Protein AF-A0A9E8D2F0-F1 (afdb_monomer)

Secondary structure (DSSP, 8-state):
-HHHHHHHHHHHHHHHHHHHHHHHHHHHHHHHHHHHHHHHHHHHHHHHHHHHHHHHHHHHHHHHHHHS-HHHHHHHHHHHHHHHHHHHHHHHHHHHHHHHHHHHHHHHHHHHHHHTTS-GGGHHHHHHHHHHHHHHHHHHHHHHHHHHHHHHHHHHHHHHHHHHHHHHHHHHHHHHHHTTTT----HHHHHHHHHHHHHHHHHHHHHHHHHHHHHHHS----------------

Mean predicted aligned error: 18.61 Å

Sequence (234 aa):
MIASLEKKQAEINSDINRRNAEESEVKLRVAKLDDDIDKKNKQRESLNQEIVNKERELKNLQNDVNLFPTEISGFVSQGARNISRYTVLASLPIFILAYVTFYVFNSAADFLQAYSLVTTDNMIAVFLSRLPFAMVALGIVGASYKIAKLFISEIIKINTQRLSLSKISIIAKDVSEASEQGLDMDEEQRYSLRTKLKMELLRSHLKSYVEDEYYNTVPLKKKTVESKEDIEVE

Radius of gyration: 44.08 Å; Cα contacts (8 Å, |Δi|>4): 51; chains: 1; bounding box: 123×99×118 Å

pLDDT: mean 72.34, std 14.04, range [36.31, 93.81]

Foldseek 3Di:
DVVVVVVVVVVVVVVVVVVVVVVVVVVVVVVVVVVVVVVVVVVVVVVVVVVVVVVVVVVVVVVVCLQPVPVVVVVLVVLVVVLVVLVVVLVVLVVVLVVLVVVVVVVVVVVVVVVVVDDPPCVVVVVVVCVVVVVVSVVSNVVSVVVSVVSVVVSVVSVVVSVVLSVLSVVLSVVLVVVPVPDPDDPVVSVVSSVVSSVVSVVVVVVVVVVVVVVVVDPPPPPPPPPDDDDDDD

Solvent-accessible surface area (backbone atoms only — not comparable to full-atom values): 13026 Å² total; per-residue (Å²): 115,67,71,64,48,54,52,50,51,53,51,52,52,51,52,50,52,50,51,53,51,51,51,51,51,49,52,53,50,50,54,50,51,52,54,50,49,53,52,51,50,53,50,52,53,51,50,50,52,50,49,55,50,50,53,49,50,50,53,49,50,54,52,50,44,57,58,33,55,69,72,52,48,52,53,54,53,51,47,54,58,46,50,56,53,52,51,58,61,43,44,52,43,50,50,51,45,53,50,53,53,50,52,53,51,51,56,51,53,52,45,59,59,56,53,79,76,56,69,80,90,49,53,67,62,58,53,60,69,43,47,64,57,52,51,53,52,52,49,51,49,53,53,35,49,53,52,36,52,52,46,52,50,51,53,51,50,52,52,51,52,54,52,51,54,51,52,48,34,52,52,37,39,54,51,42,55,56,70,47,65,90,57,99,63,57,75,66,58,48,53,52,50,40,52,50,52,38,51,50,54,51,48,52,51,54,50,56,51,55,48,53,55,54,61,74,72,49,82,79,75,80,76,81,76,79,78,79,86,80,80,88,78,134

Nearest PDB structures (foldseek):
  5nnv-assembly4_D  TM=2.109E-01  e=7.234E+00  Bacillus subtilis subsp. subtilis str. 168

Structure (mmCIF, N/CA/C/O backbone):
data_AF-A0A9E8D2F0-F1
#
_entry.id   AF-A0A9E8D2F0-F1
#
loop_
_atom_site.group_PDB
_atom_site.id
_atom_site.type_symbol
_atom_site.label_atom_id
_atom_site.label_alt_id
_atom_site.label_comp_id
_atom_site.label_asym_id
_atom_site.label_entity_id
_atom_site.label_seq_id
_atom_site.pdbx_PDB_ins_code
_atom_site.Cartn_x
_atom_site.Cartn_y
_atom_site.Cartn_z
_atom_site.occupancy
_atom_site.B_iso_or_equiv
_atom_site.auth_seq_id
_atom_site.auth_comp_id
_atom_site.auth_asym_id
_atom_site.auth_atom_id
_atom_site.pdbx_PDB_model_num
ATOM 1 N N . MET A 1 1 ? -73.678 -43.071 62.512 1.00 61.84 1 MET A N 1
ATOM 2 C CA . MET A 1 1 ? -72.203 -43.205 62.540 1.00 61.84 1 MET A CA 1
ATOM 3 C C . MET A 1 1 ? -71.619 -43.485 61.152 1.00 61.84 1 MET A C 1
ATOM 5 O O . MET A 1 1 ? -70.639 -42.847 60.801 1.00 61.84 1 MET A O 1
ATOM 9 N N . ILE A 1 2 ? -72.233 -44.350 60.331 1.00 70.38 2 ILE A N 1
ATOM 10 C CA . ILE A 1 2 ? -71.766 -44.645 58.957 1.00 70.38 2 ILE A CA 1
ATOM 11 C C . ILE A 1 2 ? -71.923 -43.432 58.014 1.00 70.38 2 ILE A C 1
ATOM 13 O O . ILE A 1 2 ? -70.941 -42.977 57.441 1.00 70.38 2 ILE A O 1
ATOM 17 N N . ALA A 1 3 ? -73.096 -42.789 57.978 1.00 72.31 3 ALA A N 1
ATOM 18 C CA . ALA A 1 3 ? -73.339 -41.615 57.120 1.00 72.31 3 ALA A CA 1
ATOM 19 C C . ALA A 1 3 ? -72.435 -40.394 57.422 1.00 72.31 3 ALA A C 1
ATOM 21 O O . ALA A 1 3 ? -72.108 -39.607 56.538 1.00 72.31 3 ALA A O 1
ATOM 22 N N . SER A 1 4 ? -71.996 -40.220 58.676 1.00 73.50 4 SER A N 1
ATOM 23 C CA . SER A 1 4 ? -71.052 -39.154 59.052 1.00 73.50 4 SER A CA 1
ATOM 24 C C . SER A 1 4 ? -69.614 -39.451 58.622 1.00 73.50 4 SER A C 1
ATOM 26 O O . SER A 1 4 ? -68.826 -38.523 58.456 1.00 73.50 4 SER A O 1
ATOM 28 N N . LEU A 1 5 ? -69.268 -40.733 58.465 1.00 74.88 5 LEU A N 1
ATOM 29 C CA . LEU A 1 5 ? -67.969 -41.162 57.953 1.00 74.88 5 LEU A CA 1
ATOM 30 C C . LEU A 1 5 ? -67.919 -41.011 56.430 1.00 74.88 5 LEU A C 1
ATOM 32 O O . LEU A 1 5 ? -66.957 -40.445 55.927 1.00 74.88 5 LEU A O 1
ATOM 36 N N . GLU A 1 6 ? -68.984 -41.390 55.719 1.00 79.44 6 GLU A N 1
ATOM 37 C CA . GLU A 1 6 ? -69.102 -41.196 54.264 1.00 79.44 6 GLU A CA 1
ATOM 38 C C . GLU A 1 6 ? -69.026 -39.715 53.872 1.00 79.44 6 GLU A C 1
ATOM 40 O O . GLU A 1 6 ? -68.323 -39.348 52.932 1.00 79.44 6 GLU A O 1
ATOM 45 N N . LYS A 1 7 ? -69.681 -38.837 54.643 1.00 84.12 7 LYS A N 1
ATOM 46 C CA . LYS A 1 7 ? -69.639 -37.389 54.404 1.00 84.12 7 LYS A CA 1
ATOM 47 C C . LYS A 1 7 ? -68.233 -36.807 54.597 1.00 84.12 7 LYS A C 1
ATOM 49 O O . LYS A 1 7 ? -67.777 -36.042 53.754 1.00 84.12 7 LYS A O 1
ATOM 54 N N . LYS A 1 8 ? -67.520 -37.225 55.652 1.00 84.19 8 LYS A N 1
ATOM 55 C CA . LYS A 1 8 ? -66.110 -36.852 55.871 1.00 84.19 8 LYS A CA 1
ATOM 56 C C . LYS A 1 8 ? -65.192 -37.399 54.778 1.00 84.19 8 LYS A C 1
ATOM 58 O O . LYS A 1 8 ? -64.266 -36.716 54.364 1.00 84.19 8 LYS A O 1
ATOM 63 N N . GLN A 1 9 ? -65.444 -38.613 54.296 1.00 83.75 9 GLN A N 1
ATOM 64 C CA . GLN A 1 9 ? -64.651 -39.235 53.237 1.00 83.75 9 GLN A CA 1
ATOM 65 C C . GLN A 1 9 ? -64.834 -38.512 51.893 1.00 83.75 9 GLN A C 1
ATOM 67 O O . GLN A 1 9 ? -63.859 -38.294 51.176 1.00 83.75 9 GLN A O 1
ATOM 72 N N . ALA A 1 10 ? -66.056 -38.073 51.579 1.00 85.00 10 ALA A N 1
ATOM 73 C CA . ALA A 1 10 ? -66.339 -37.251 50.404 1.00 85.00 10 ALA A CA 1
ATOM 74 C C . ALA A 1 10 ? -65.677 -35.862 50.484 1.00 85.00 10 ALA A C 1
ATOM 76 O O . ALA A 1 10 ? -65.101 -35.396 49.503 1.00 85.00 10 ALA A O 1
ATOM 77 N N . GLU A 1 11 ? -65.711 -35.227 51.657 1.00 87.62 11 GLU A N 1
ATOM 78 C CA . GLU A 1 11 ? -65.094 -33.918 51.903 1.00 87.62 11 GLU A CA 1
ATOM 79 C C . GLU A 1 11 ? -63.563 -33.983 51.756 1.00 87.62 11 GLU A C 1
ATOM 81 O O . GLU A 1 11 ? -62.986 -33.206 50.994 1.00 87.62 11 GLU A O 1
ATOM 86 N N . ILE A 1 12 ? -62.929 -35.002 52.353 1.00 88.44 12 ILE A N 1
ATOM 87 C CA . ILE A 1 12 ? -61.489 -35.275 52.226 1.00 88.44 12 ILE A CA 1
ATOM 88 C C . ILE A 1 12 ? -61.101 -35.546 50.768 1.00 88.44 12 ILE A C 1
ATOM 90 O O . ILE A 1 12 ? -60.106 -35.004 50.292 1.00 88.44 12 ILE A O 1
ATOM 94 N N . ASN A 1 13 ? -61.883 -36.338 50.031 1.00 87.88 13 ASN A N 1
ATOM 95 C CA . ASN A 1 13 ? -61.611 -36.586 48.613 1.00 87.88 13 ASN A CA 1
ATOM 96 C C . ASN A 1 13 ? -61.725 -35.309 47.766 1.00 87.88 13 ASN A C 1
ATOM 98 O O . ASN A 1 13 ? -60.953 -35.130 46.825 1.00 87.88 13 ASN A O 1
ATOM 102 N N . SER A 1 14 ? -62.650 -34.404 48.098 1.00 87.75 14 SER A N 1
ATOM 103 C CA . SER A 1 14 ? -62.763 -33.115 47.407 1.00 87.75 14 SER A CA 1
ATOM 104 C C . SER A 1 14 ? -61.559 -32.208 47.681 1.00 87.75 14 SER A C 1
ATOM 106 O O . SER A 1 14 ? -61.024 -31.602 46.751 1.00 87.75 14 SER A O 1
ATOM 108 N N . ASP A 1 15 ? -61.069 -32.191 48.924 1.00 89.38 15 ASP A N 1
ATOM 109 C CA . ASP A 1 15 ? -59.887 -31.427 49.321 1.00 89.38 15 ASP A CA 1
ATOM 110 C C . ASP A 1 15 ? -58.609 -31.993 48.690 1.00 89.38 15 ASP A C 1
ATOM 112 O O . ASP A 1 15 ? -57.755 -31.226 48.244 1.00 89.38 15 ASP A O 1
ATOM 116 N N . ILE A 1 16 ? -58.487 -33.322 48.597 1.00 88.56 16 I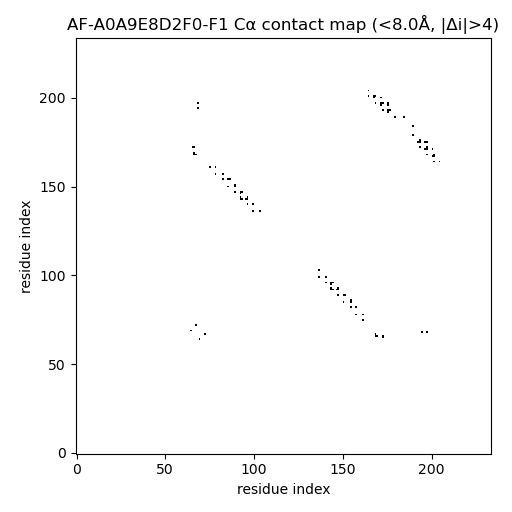LE A N 1
ATOM 117 C CA . ILE A 1 16 ? -57.384 -33.991 47.890 1.00 88.56 16 ILE A CA 1
ATOM 118 C C . ILE A 1 16 ? -57.398 -33.600 46.411 1.00 88.56 16 ILE A C 1
ATOM 120 O O . ILE A 1 16 ? -56.365 -33.220 45.868 1.00 88.56 16 ILE A O 1
ATOM 124 N N . ASN A 1 17 ? -58.564 -33.625 45.764 1.00 89.38 17 ASN A N 1
ATOM 125 C CA . ASN A 1 17 ? -58.682 -33.236 44.360 1.00 89.38 17 ASN A CA 1
ATOM 126 C C . ASN A 1 17 ? -58.361 -31.752 44.138 1.00 89.38 17 ASN A C 1
ATOM 128 O O . ASN A 1 17 ? -57.673 -31.425 43.171 1.00 89.38 17 ASN A O 1
ATOM 132 N N . ARG A 1 18 ? -58.789 -30.860 45.042 1.00 90.75 18 ARG A N 1
ATOM 133 C CA . ARG A 1 18 ? -58.441 -29.434 44.976 1.00 90.75 18 ARG A CA 1
ATOM 134 C C . ARG A 1 18 ? -56.936 -29.222 45.128 1.00 90.75 18 ARG A C 1
ATOM 136 O O . ARG A 1 18 ? -56.339 -28.538 44.305 1.00 90.75 18 ARG A O 1
ATOM 143 N N . ARG A 1 19 ? -56.310 -29.853 46.126 1.00 88.62 19 ARG A N 1
ATOM 144 C CA . ARG A 1 19 ? -54.857 -29.760 46.344 1.00 88.62 19 ARG A CA 1
ATOM 145 C C . ARG A 1 19 ? -54.056 -30.345 45.184 1.00 88.62 19 ARG A C 1
ATOM 147 O O . ARG A 1 19 ? -53.057 -29.756 44.800 1.00 88.62 19 ARG A O 1
ATOM 154 N N . ASN A 1 20 ? -54.511 -31.443 44.583 1.00 89.75 20 ASN A N 1
ATOM 155 C CA . ASN A 1 20 ? -53.877 -32.015 43.392 1.00 89.75 20 ASN A CA 1
ATOM 156 C C . ASN A 1 20 ? -53.973 -31.073 42.180 1.00 89.75 20 ASN A C 1
ATOM 158 O O . ASN A 1 20 ? -53.025 -30.974 41.400 1.00 89.75 20 ASN A O 1
ATOM 162 N N . ALA A 1 21 ? -55.096 -30.364 42.023 1.00 88.25 21 ALA A N 1
ATOM 163 C CA . ALA A 1 21 ? -55.254 -29.354 40.980 1.00 88.25 21 ALA A CA 1
ATOM 164 C C . ALA A 1 21 ? -54.330 -28.145 41.214 1.00 88.25 21 ALA A C 1
ATOM 166 O O . ALA A 1 21 ? -53.645 -27.716 40.287 1.00 88.25 21 ALA A O 1
ATOM 167 N N . GLU A 1 22 ? -54.243 -27.654 42.453 1.00 90.88 22 GLU A N 1
ATOM 168 C CA . GLU A 1 22 ? -53.316 -26.583 42.849 1.00 90.88 22 GLU A CA 1
ATOM 169 C C . GLU A 1 22 ? -51.847 -27.002 42.656 1.00 90.88 22 GLU A C 1
ATOM 171 O O . GLU A 1 22 ? -51.050 -26.245 42.105 1.00 90.88 22 GLU A O 1
ATOM 176 N N . GLU A 1 23 ? -51.476 -28.227 43.037 1.00 89.50 23 GLU A N 1
ATOM 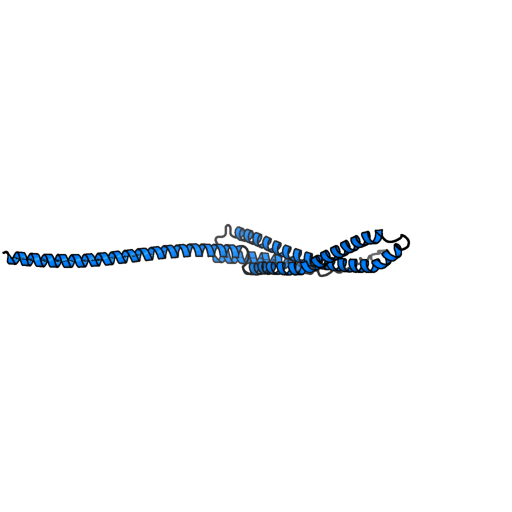177 C CA . GLU A 1 23 ? -50.121 -28.758 42.854 1.00 89.50 23 GLU A CA 1
ATOM 178 C C . GLU A 1 23 ? -49.760 -28.885 41.366 1.00 89.50 23 GLU A C 1
ATOM 180 O O . GLU A 1 23 ? -48.639 -28.565 40.962 1.00 89.50 23 GLU A O 1
ATOM 185 N N . SER A 1 24 ? -50.713 -29.307 40.531 1.00 89.75 24 SER A N 1
ATOM 186 C CA . SER A 1 24 ? -50.538 -29.354 39.079 1.00 89.75 24 SER A CA 1
ATOM 187 C C . SER A 1 24 ? -50.332 -27.955 38.491 1.00 89.75 24 SER A C 1
ATOM 189 O O . SER A 1 24 ? -49.420 -27.752 37.687 1.00 89.75 24 SER A O 1
ATOM 191 N N . GLU A 1 25 ? -51.108 -26.967 38.940 1.00 92.69 25 GLU A N 1
ATOM 192 C CA . GLU A 1 25 ? -50.963 -25.579 38.502 1.00 92.69 25 GLU A CA 1
ATOM 193 C C . GLU A 1 25 ? -49.609 -24.986 38.916 1.00 92.69 25 GLU A C 1
ATOM 195 O O . GLU A 1 25 ? -48.930 -24.348 38.106 1.00 92.69 25 GLU A O 1
ATOM 200 N N . VAL A 1 26 ? -49.174 -25.233 40.154 1.00 91.94 26 VAL A N 1
ATOM 201 C CA . VAL A 1 26 ? -47.866 -24.788 40.651 1.00 91.94 26 VAL A CA 1
ATOM 202 C C . VAL A 1 26 ? -46.736 -25.439 39.855 1.00 91.94 26 VAL A C 1
ATOM 204 O O . VAL A 1 26 ? -45.828 -24.731 39.424 1.00 91.94 26 VAL A O 1
ATOM 207 N N . LYS A 1 27 ? -46.807 -26.746 39.567 1.00 92.88 27 LYS A N 1
ATOM 208 C CA . LYS A 1 27 ? -45.816 -27.436 38.718 1.00 92.88 27 LYS A CA 1
ATOM 209 C C . LYS A 1 27 ? -45.737 -26.834 37.316 1.00 92.88 27 LYS A C 1
ATOM 211 O O . LYS A 1 27 ? -44.639 -26.641 36.802 1.00 92.88 27 LYS A O 1
ATOM 216 N N . LEU A 1 28 ? -46.875 -26.482 36.716 1.00 91.56 28 LEU A N 1
ATOM 217 C CA . LEU A 1 28 ? -46.908 -25.817 35.410 1.00 91.56 28 LEU A CA 1
ATOM 218 C C . LEU A 1 28 ? -46.289 -24.414 35.456 1.00 91.56 28 LEU A C 1
ATOM 220 O O . LEU A 1 28 ? -45.605 -24.018 34.513 1.00 91.56 28 LEU A O 1
ATOM 224 N N . ARG A 1 29 ? -46.508 -23.654 36.536 1.00 91.94 29 ARG A N 1
ATOM 225 C CA . ARG A 1 29 ? -45.879 -22.337 36.723 1.00 91.94 29 ARG A CA 1
ATOM 226 C C . ARG A 1 29 ? -44.369 -22.451 36.921 1.00 91.94 29 ARG A C 1
ATOM 228 O O . ARG A 1 29 ? -43.645 -21.670 36.315 1.00 91.94 29 ARG A O 1
ATOM 235 N N . VAL A 1 30 ? -43.903 -23.422 37.708 1.00 91.75 30 VAL A N 1
ATOM 236 C CA . VAL A 1 30 ? -42.467 -23.692 37.903 1.00 91.75 30 VAL A CA 1
ATOM 237 C C . VAL A 1 30 ? -41.812 -24.067 36.575 1.00 91.75 30 VAL A C 1
ATOM 239 O O . VAL A 1 30 ? -40.847 -23.425 36.185 1.00 91.75 30 VAL A O 1
ATOM 242 N N . ALA A 1 31 ? -42.407 -24.988 35.812 1.00 91.12 31 ALA A N 1
ATOM 243 C CA . ALA A 1 31 ? -41.881 -25.380 34.504 1.00 91.12 31 ALA A CA 1
ATOM 244 C C . ALA A 1 31 ? -41.800 -24.206 33.507 1.00 91.12 31 ALA A C 1
ATOM 246 O O . ALA A 1 31 ? -40.855 -24.118 32.728 1.00 91.12 31 ALA A O 1
ATOM 247 N N . LYS A 1 32 ? -42.772 -23.281 33.534 1.00 93.06 32 LYS A N 1
ATOM 248 C CA . LYS A 1 32 ? -42.722 -22.055 32.719 1.00 93.06 32 LYS A CA 1
ATOM 249 C C . LYS A 1 32 ? -41.624 -21.095 33.171 1.00 93.06 32 LYS A C 1
ATOM 251 O O . LYS A 1 32 ? -40.957 -20.510 32.326 1.00 93.06 32 LYS A O 1
ATOM 256 N N . LEU A 1 33 ? -41.455 -20.922 34.482 1.00 92.38 33 LEU A N 1
ATOM 257 C CA . LEU A 1 33 ? -40.400 -20.075 35.034 1.00 92.38 33 LEU A CA 1
ATOM 258 C C . LEU A 1 33 ? -39.012 -20.631 34.706 1.00 92.38 33 LEU A C 1
ATOM 260 O O . LEU A 1 33 ? -38.138 -19.847 34.352 1.00 92.38 33 LEU A O 1
ATOM 264 N N . ASP A 1 34 ? -38.829 -21.950 34.752 1.00 92.56 34 ASP A N 1
ATOM 265 C CA . ASP A 1 34 ? -37.573 -22.598 34.367 1.00 92.56 34 ASP A CA 1
ATOM 266 C C . ASP A 1 34 ? -37.258 -22.386 32.876 1.00 92.56 34 ASP A C 1
ATOM 268 O O . ASP A 1 34 ? -36.144 -21.986 32.538 1.00 92.56 34 ASP A O 1
ATOM 272 N N . ASP A 1 35 ? -38.243 -22.542 31.980 1.00 93.38 35 ASP A N 1
ATOM 273 C CA . ASP A 1 35 ? -38.064 -22.270 30.541 1.00 93.38 35 ASP A CA 1
ATOM 274 C C . ASP A 1 35 ? -37.734 -20.788 30.265 1.00 93.38 35 ASP A C 1
ATOM 276 O O . ASP A 1 35 ? -36.883 -20.464 29.431 1.00 93.38 35 ASP A O 1
ATOM 280 N N . ASP A 1 36 ? -38.361 -19.862 30.997 1.00 93.81 36 ASP A N 1
ATOM 281 C CA . ASP A 1 36 ? -38.056 -18.432 30.899 1.00 93.81 36 ASP A CA 1
ATOM 282 C C . ASP A 1 36 ? -36.659 -18.093 31.445 1.00 93.81 36 ASP A C 1
ATOM 284 O O . ASP A 1 36 ? -35.957 -17.258 30.861 1.00 93.81 36 ASP A O 1
ATOM 288 N N . ILE A 1 37 ? -36.224 -18.742 32.530 1.00 93.50 37 ILE A N 1
ATOM 289 C CA . ILE A 1 37 ? -34.867 -18.606 33.077 1.00 93.50 37 ILE A CA 1
ATOM 290 C C . ILE A 1 37 ? -33.842 -19.107 32.057 1.00 93.50 37 ILE A C 1
ATOM 292 O O . ILE A 1 37 ? -32.875 -18.396 31.774 1.00 93.50 37 ILE A O 1
ATOM 296 N N . ASP A 1 38 ? -34.075 -20.263 31.439 1.00 93.06 38 ASP A N 1
ATOM 297 C CA . ASP A 1 38 ? -33.189 -20.821 30.417 1.00 93.06 38 ASP A CA 1
ATOM 298 C C . ASP A 1 38 ? -33.096 -19.926 29.178 1.00 93.06 38 ASP A C 1
ATOM 300 O O . ASP A 1 38 ? -31.999 -19.677 28.662 1.00 93.06 38 ASP A O 1
ATOM 304 N N . LYS A 1 39 ? -34.221 -19.370 28.712 1.00 92.56 39 LYS A N 1
ATOM 305 C CA . LYS A 1 39 ? -34.222 -18.394 27.610 1.00 92.56 39 LYS A CA 1
ATOM 306 C C . LYS A 1 39 ? -33.441 -17.139 27.965 1.00 92.56 39 LYS A C 1
ATOM 308 O O . LYS A 1 39 ? -32.629 -16.683 27.157 1.00 92.56 39 LYS A O 1
ATOM 313 N N . LYS A 1 40 ? -33.652 -16.585 29.162 1.00 92.31 40 LYS A N 1
ATOM 314 C CA . LYS A 1 40 ? -32.927 -15.389 29.609 1.00 92.31 40 LYS A CA 1
ATOM 315 C C . LYS A 1 40 ? -31.438 -15.656 29.784 1.00 92.31 40 LYS A C 1
ATOM 317 O O . LYS A 1 40 ? -30.638 -14.807 29.400 1.00 92.31 40 LYS A O 1
ATOM 322 N N . ASN A 1 41 ? -31.049 -16.823 30.287 1.00 93.19 41 ASN A N 1
ATOM 323 C CA . ASN A 1 41 ? -29.644 -17.208 30.393 1.00 93.19 41 ASN A CA 1
ATOM 324 C C . ASN A 1 41 ? -28.991 -17.314 29.009 1.00 93.19 41 ASN A C 1
ATOM 326 O O . ASN A 1 41 ? -27.947 -16.706 28.791 1.00 93.19 41 ASN A O 1
ATOM 330 N N . LYS A 1 42 ? -29.650 -17.957 28.035 1.00 92.62 42 LYS A N 1
ATOM 331 C CA . LYS A 1 42 ? -29.162 -18.010 26.643 1.00 92.62 42 LYS A CA 1
ATOM 332 C C . LYS A 1 42 ? -29.038 -16.626 26.003 1.00 92.62 42 LYS A C 1
ATOM 334 O O . LYS A 1 42 ? -28.056 -16.355 25.317 1.00 92.62 42 LYS A O 1
ATOM 339 N N . GLN A 1 43 ? -30.002 -15.733 26.237 1.00 92.06 43 GLN A N 1
ATOM 340 C CA . GLN A 1 43 ? -29.923 -14.351 25.754 1.00 92.06 43 GLN A CA 1
ATOM 341 C C . GLN A 1 43 ? -28.757 -13.588 26.387 1.00 92.06 43 GLN A C 1
ATOM 343 O O . GLN A 1 43 ? -28.047 -12.882 25.677 1.00 92.06 43 GLN A O 1
ATOM 348 N N . ARG A 1 44 ? -28.524 -13.748 27.697 1.00 91.25 44 ARG A N 1
ATOM 349 C CA . ARG A 1 44 ? -27.375 -13.138 28.384 1.00 91.25 44 ARG A CA 1
ATOM 350 C C . ARG A 1 44 ? -26.050 -13.655 27.838 1.00 91.25 44 ARG A C 1
ATOM 352 O O . ARG A 1 44 ? -25.155 -12.850 27.618 1.00 91.25 44 ARG A O 1
ATOM 359 N N . GLU A 1 45 ? -25.939 -14.956 27.587 1.00 92.81 45 GLU A N 1
ATOM 360 C CA . GLU A 1 45 ? -24.753 -15.570 26.979 1.00 92.81 45 GLU A CA 1
ATOM 361 C C . GLU A 1 45 ? -24.475 -14.970 25.591 1.00 92.81 45 GLU A C 1
ATOM 363 O O . GLU A 1 45 ? -23.362 -14.525 25.314 1.00 92.81 45 GLU A O 1
ATOM 368 N N . SER A 1 46 ? -25.510 -14.882 24.747 1.00 92.81 46 SER A N 1
ATOM 369 C CA . SER A 1 46 ? -25.421 -14.299 23.405 1.00 92.81 46 SER A CA 1
ATOM 370 C C . SER A 1 46 ? -25.024 -12.823 23.445 1.00 92.81 46 SER A C 1
ATOM 372 O O . SER A 1 46 ? -24.120 -12.416 22.722 1.00 92.81 46 SER A O 1
ATOM 374 N N . LEU A 1 47 ? -25.665 -12.025 24.304 1.00 90.25 47 LEU A N 1
ATOM 375 C CA . LEU A 1 47 ? -25.340 -10.607 24.487 1.00 90.25 47 LEU A CA 1
ATOM 376 C C . LEU A 1 47 ? -23.907 -10.428 24.987 1.00 90.25 47 LEU A C 1
ATOM 378 O O . LEU A 1 47 ? -23.204 -9.545 24.514 1.00 90.25 47 LEU A O 1
ATOM 382 N N . ASN A 1 48 ? -23.444 -11.279 25.903 1.00 92.88 48 ASN A N 1
ATOM 383 C CA . ASN A 1 48 ? -22.077 -11.213 26.404 1.00 92.88 48 ASN A CA 1
ATOM 384 C C . ASN A 1 48 ? -21.053 -11.556 25.309 1.00 92.88 48 ASN A C 1
ATOM 386 O O . ASN A 1 48 ? -20.041 -10.876 25.173 1.00 92.88 48 ASN A O 1
ATOM 390 N N . GLN A 1 49 ? -21.333 -12.560 24.474 1.00 91.81 49 GLN A N 1
ATOM 391 C CA . GLN A 1 49 ? -20.505 -12.856 23.301 1.00 91.81 49 GLN A CA 1
ATOM 392 C C . GLN A 1 49 ? -20.500 -11.698 22.297 1.00 91.81 49 GLN A C 1
ATOM 394 O O . GLN A 1 49 ? -19.455 -11.379 21.730 1.00 91.81 49 GLN A O 1
ATOM 399 N N . GLU A 1 50 ? -21.646 -11.055 22.085 1.00 91.69 50 GLU A N 1
ATOM 400 C CA . GLU A 1 50 ? -21.767 -9.905 21.195 1.00 91.69 50 GLU A CA 1
ATOM 401 C C . GLU A 1 50 ? -20.992 -8.694 21.730 1.00 91.69 50 GLU A C 1
ATOM 403 O O . GLU A 1 50 ? -20.248 -8.078 20.971 1.00 91.69 50 GLU A O 1
ATOM 408 N N . ILE A 1 51 ? -21.059 -8.425 23.039 1.00 92.31 51 ILE A N 1
ATOM 409 C CA . ILE A 1 51 ? -20.252 -7.402 23.722 1.00 92.31 51 ILE A CA 1
ATOM 410 C C . ILE A 1 51 ? -18.762 -7.694 23.541 1.00 92.31 51 ILE A C 1
ATOM 412 O O . ILE A 1 51 ? -18.039 -6.835 23.049 1.00 92.31 51 ILE A O 1
ATOM 416 N N . VAL A 1 52 ? -18.301 -8.914 23.831 1.00 92.12 52 VAL A N 1
ATOM 417 C CA . VAL A 1 52 ? -16.885 -9.294 23.670 1.00 92.12 52 VAL A CA 1
ATOM 418 C C . VAL A 1 52 ? -16.425 -9.153 22.215 1.00 92.12 52 VAL A C 1
ATOM 420 O O . VAL A 1 52 ? -15.302 -8.721 21.943 1.00 92.12 52 VAL A O 1
ATOM 423 N N . ASN A 1 53 ? -17.278 -9.505 21.252 1.00 90.50 53 ASN A N 1
ATOM 424 C CA . ASN A 1 53 ? -16.968 -9.330 19.837 1.00 90.50 53 ASN A CA 1
ATOM 425 C C . ASN A 1 53 ? -16.907 -7.849 19.450 1.00 90.50 53 ASN A C 1
ATOM 427 O O . ASN A 1 53 ? -15.987 -7.464 18.730 1.00 90.50 53 ASN A O 1
ATOM 431 N N . LYS A 1 54 ? -17.828 -7.022 19.953 1.00 86.12 54 LYS A N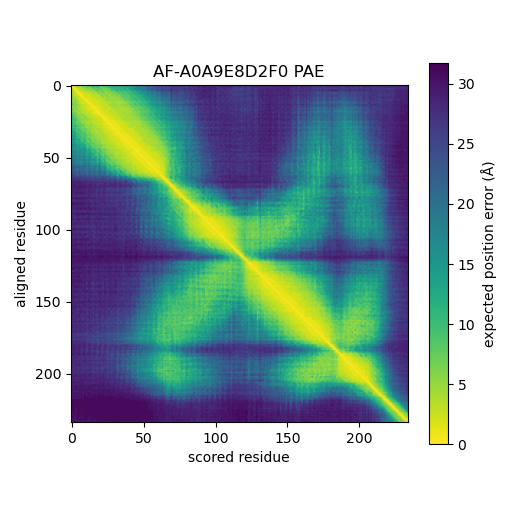 1
ATOM 432 C CA . LYS A 1 54 ? -17.847 -5.573 19.720 1.00 86.12 54 LYS A CA 1
ATOM 433 C C . LYS A 1 54 ? -16.664 -4.868 20.372 1.00 86.12 54 LYS A C 1
ATOM 435 O O . LYS A 1 54 ? -16.058 -4.018 19.733 1.00 86.12 54 LYS A O 1
ATOM 440 N N . GLU A 1 55 ? -16.264 -5.263 21.574 1.00 85.00 55 GLU A N 1
ATOM 441 C CA . GLU A 1 55 ? -15.045 -4.775 22.226 1.00 85.00 55 GLU A CA 1
ATOM 442 C C . GLU A 1 55 ? -13.791 -5.159 21.436 1.00 85.00 55 GLU A C 1
ATOM 444 O O . GLU A 1 55 ? -12.896 -4.335 21.247 1.00 85.00 55 GLU A O 1
ATOM 449 N N . ARG A 1 56 ? -13.725 -6.391 20.910 1.00 82.12 56 ARG A N 1
ATOM 450 C CA . ARG A 1 56 ? -12.617 -6.826 20.046 1.00 82.12 56 ARG A CA 1
ATOM 451 C C . ARG A 1 56 ? -12.585 -6.041 18.736 1.00 82.12 56 ARG A C 1
ATOM 453 O O . ARG A 1 56 ? -11.511 -5.639 18.300 1.00 82.12 56 ARG A O 1
ATOM 460 N N . GLU A 1 57 ? -13.742 -5.821 18.117 1.00 78.19 57 GLU A N 1
ATOM 461 C CA . GLU A 1 57 ? -13.887 -5.016 16.903 1.00 78.19 57 GLU A CA 1
ATOM 462 C C . GLU A 1 57 ? -13.446 -3.571 17.154 1.00 78.19 57 GLU A C 1
ATOM 464 O O . GLU A 1 57 ? -12.642 -3.046 16.392 1.00 78.19 57 GLU A O 1
ATOM 469 N N . LEU A 1 58 ? -13.868 -2.971 18.269 1.00 78.19 58 LEU A N 1
ATOM 470 C CA . LEU A 1 58 ? -13.494 -1.618 18.673 1.00 78.19 58 LEU A CA 1
ATOM 471 C C . LEU A 1 58 ? -11.992 -1.509 18.951 1.00 78.19 58 LEU A C 1
ATOM 473 O O . LEU A 1 58 ? -11.344 -0.601 18.440 1.00 78.19 58 LEU A O 1
ATOM 477 N N . LYS A 1 59 ? -11.405 -2.482 19.659 1.00 73.75 59 LYS A N 1
ATOM 478 C CA . LYS A 1 59 ? -9.954 -2.565 19.885 1.00 73.75 59 LYS A CA 1
ATOM 479 C C . LYS A 1 59 ? -9.177 -2.715 18.576 1.00 73.75 59 LYS A C 1
ATOM 481 O O . LYS A 1 59 ? -8.128 -2.095 18.408 1.00 73.75 59 LYS A O 1
ATOM 486 N N . ASN A 1 60 ? -9.680 -3.514 17.636 1.00 71.44 60 ASN A N 1
ATOM 487 C CA . ASN A 1 60 ? -9.071 -3.668 16.316 1.00 71.44 60 ASN A CA 1
ATOM 488 C C . ASN A 1 60 ? -9.157 -2.369 15.509 1.00 71.44 60 ASN A C 1
ATOM 490 O O . ASN A 1 60 ? -8.141 -1.933 14.979 1.00 71.44 60 ASN A O 1
ATOM 494 N N . LEU A 1 61 ? -10.320 -1.713 15.484 1.00 68.69 61 LEU A N 1
ATOM 495 C CA . LEU A 1 61 ? -10.515 -0.427 14.813 1.00 68.69 61 LEU A CA 1
ATOM 496 C C . LEU A 1 61 ? -9.620 0.659 15.416 1.00 68.69 61 LEU A C 1
ATOM 498 O O . LEU A 1 61 ? -8.987 1.415 14.689 1.00 68.69 61 LEU A O 1
ATOM 502 N N . GLN A 1 62 ? -9.511 0.707 16.743 1.00 62.59 62 GLN A N 1
ATOM 503 C CA . GLN A 1 62 ? -8.648 1.648 17.451 1.00 62.59 62 GLN A CA 1
ATOM 504 C C . GLN A 1 62 ? -7.167 1.392 17.140 1.00 62.59 62 GLN A C 1
ATOM 506 O O . GLN A 1 62 ? -6.397 2.338 16.989 1.00 62.59 62 GLN A O 1
ATOM 511 N N . ASN A 1 63 ? -6.752 0.132 16.992 1.00 59.81 63 ASN A N 1
ATOM 512 C CA . ASN A 1 63 ? -5.400 -0.220 16.555 1.00 59.81 63 ASN A CA 1
ATOM 513 C C . ASN A 1 63 ? -5.138 0.149 15.086 1.00 59.81 63 ASN A C 1
ATOM 515 O O . ASN A 1 63 ? -4.051 0.642 14.783 1.00 59.81 63 ASN A O 1
ATOM 519 N N . ASP A 1 64 ? -6.124 -0.022 14.203 1.00 54.56 64 ASP A N 1
ATOM 520 C CA . ASP A 1 64 ? -6.030 0.332 12.780 1.00 54.56 64 ASP A CA 1
ATOM 521 C C . ASP A 1 64 ? -5.960 1.855 12.576 1.00 54.56 64 ASP A C 1
ATOM 523 O O . ASP A 1 64 ? -5.068 2.353 11.887 1.00 54.56 64 ASP A O 1
ATOM 527 N N . VAL A 1 65 ? -6.811 2.614 13.277 1.00 56.94 65 VAL A N 1
ATOM 528 C CA . VAL A 1 65 ? -6.759 4.088 13.346 1.00 56.94 65 VAL A CA 1
ATOM 529 C C . VAL A 1 65 ? -5.430 4.565 13.936 1.00 56.94 65 VAL A C 1
ATOM 531 O O . VAL A 1 65 ? -4.902 5.616 13.568 1.00 56.94 65 VAL A O 1
ATOM 534 N N . ASN A 1 66 ? -4.839 3.787 14.846 1.00 54.44 66 ASN A N 1
ATOM 535 C CA . ASN A 1 66 ? -3.541 4.120 15.413 1.00 54.44 66 ASN A CA 1
ATOM 536 C C . ASN A 1 66 ? -2.371 3.881 14.451 1.00 54.44 66 ASN A C 1
ATOM 538 O O . ASN A 1 66 ? -1.338 4.527 14.644 1.00 54.44 66 ASN A O 1
ATOM 542 N N . LEU A 1 67 ? -2.509 3.007 13.449 1.00 54.16 67 LEU A N 1
ATOM 543 C CA . LEU A 1 67 ? -1.445 2.694 12.492 1.00 54.16 67 LEU A CA 1
ATOM 544 C C . LEU A 1 67 ? -1.463 3.613 11.263 1.00 54.16 67 LEU A C 1
ATOM 546 O O . LEU A 1 67 ? -0.411 3.856 10.676 1.00 54.16 67 LEU A O 1
ATOM 550 N N . PHE A 1 68 ? -2.623 4.162 10.908 1.00 52.00 68 PHE A N 1
ATOM 551 C CA . PHE A 1 68 ? -2.784 5.201 9.896 1.00 52.00 68 PHE A CA 1
ATOM 552 C C . PHE A 1 68 ? -3.936 6.114 10.329 1.00 52.00 68 PHE A C 1
ATOM 554 O O . PHE A 1 68 ? -5.033 5.597 10.540 1.00 52.00 68 PHE A O 1
ATOM 561 N N . PRO A 1 69 ? -3.761 7.450 10.412 1.00 58.41 69 PRO A N 1
ATOM 562 C CA . PRO A 1 69 ? -4.912 8.344 10.506 1.00 58.41 69 PRO A CA 1
ATOM 563 C C . PRO A 1 69 ? -5.886 7.958 9.394 1.00 58.41 69 PRO A C 1
ATOM 565 O O . PRO A 1 69 ? -5.453 7.760 8.255 1.00 58.41 69 PRO A O 1
ATOM 568 N N . THR A 1 70 ? -7.167 7.784 9.712 1.00 53.62 70 THR A N 1
ATOM 569 C CA . THR A 1 70 ? -8.174 7.184 8.817 1.00 53.62 70 THR A CA 1
ATOM 570 C C . THR A 1 70 ? -8.170 7.824 7.420 1.00 53.62 70 THR A C 1
ATOM 572 O O . THR A 1 70 ? -8.350 7.140 6.414 1.00 53.62 70 THR A O 1
ATOM 575 N N . GLU A 1 71 ? -7.824 9.110 7.339 1.00 51.47 71 GLU A N 1
ATOM 576 C CA . GLU A 1 71 ? -7.667 9.890 6.107 1.00 51.47 71 GLU A CA 1
ATOM 577 C C . GLU A 1 71 ? -6.465 9.474 5.226 1.00 51.47 71 GLU A C 1
ATOM 579 O O . GLU A 1 71 ? -6.551 9.489 3.997 1.00 51.47 71 GLU A O 1
ATOM 584 N N . ILE A 1 72 ? -5.355 9.023 5.819 1.00 55.88 72 ILE A N 1
ATOM 585 C CA . ILE A 1 72 ? -4.143 8.583 5.104 1.00 55.88 72 ILE A CA 1
ATOM 586 C C . ILE A 1 72 ? -4.283 7.142 4.603 1.00 55.88 72 ILE A C 1
ATOM 588 O O . ILE A 1 72 ? -3.773 6.819 3.529 1.00 55.88 72 ILE A O 1
ATOM 592 N N . SER A 1 73 ? -5.019 6.280 5.313 1.00 55.06 73 SER A N 1
ATOM 593 C CA . SER A 1 73 ? -5.329 4.921 4.831 1.00 55.06 73 SER A CA 1
ATOM 594 C C . SER A 1 73 ? -6.063 4.955 3.476 1.00 55.06 73 SER A C 1
ATOM 596 O O . SER A 1 73 ? -5.753 4.188 2.557 1.00 55.06 73 SER A O 1
ATOM 598 N N . GLY A 1 74 ? -6.959 5.937 3.306 1.00 54.94 74 GLY A N 1
ATOM 599 C CA . GLY A 1 74 ? -7.622 6.250 2.045 1.00 54.94 74 GLY A CA 1
ATOM 600 C C . GLY A 1 74 ? -6.621 6.636 0.956 1.00 54.94 74 GLY A C 1
ATOM 601 O O . GLY A 1 74 ? -6.650 6.059 -0.128 1.00 54.94 74 GLY A O 1
ATOM 602 N N . PHE A 1 75 ? -5.675 7.526 1.261 1.00 53.62 75 PHE A N 1
ATOM 603 C CA . PHE A 1 75 ? -4.613 7.947 0.338 1.00 53.62 75 PHE A CA 1
ATOM 604 C C . PHE A 1 75 ? -3.679 6.798 -0.077 1.00 53.62 75 PHE A C 1
ATOM 606 O O . PHE A 1 75 ? -3.342 6.653 -1.252 1.00 53.62 75 PHE A O 1
ATOM 613 N N . VAL A 1 76 ? -3.291 5.933 0.863 1.00 61.47 76 VAL A N 1
ATOM 614 C CA . VAL A 1 76 ? -2.409 4.781 0.616 1.00 61.47 76 VAL A CA 1
ATOM 615 C C . VAL A 1 76 ? -3.119 3.692 -0.199 1.00 61.47 76 VAL A C 1
ATOM 617 O O . VAL A 1 76 ? -2.495 3.087 -1.077 1.00 61.47 76 VAL A O 1
ATOM 620 N N . SER A 1 77 ? -4.411 3.444 0.048 1.00 57.81 77 SER A N 1
ATOM 621 C CA . SER A 1 77 ? -5.202 2.469 -0.721 1.00 57.81 77 SER A CA 1
ATOM 622 C C . SER A 1 77 ? -5.543 2.972 -2.129 1.00 57.81 77 SER A C 1
ATOM 624 O O . SER A 1 77 ? -5.428 2.217 -3.100 1.00 57.81 77 SER A O 1
ATOM 626 N N . GLN A 1 78 ? -5.867 4.262 -2.277 1.00 57.28 78 GLN A N 1
ATOM 627 C CA . GLN A 1 78 ? -6.040 4.905 -3.581 1.00 57.28 78 GLN A CA 1
ATOM 628 C C . GLN A 1 78 ? -4.717 4.934 -4.354 1.00 57.28 78 GLN A C 1
ATOM 630 O O . GLN A 1 78 ? -4.697 4.618 -5.543 1.00 57.28 78 GLN A O 1
ATOM 635 N N . GLY A 1 79 ? -3.598 5.192 -3.670 1.00 55.84 79 GLY A N 1
ATOM 636 C CA . GLY A 1 79 ? -2.250 5.074 -4.222 1.00 55.84 79 GLY A CA 1
ATOM 637 C C . GLY A 1 79 ? -1.958 3.673 -4.762 1.00 55.84 79 GLY A C 1
ATOM 638 O O . GLY A 1 79 ? -1.487 3.543 -5.886 1.00 55.84 79 GLY A O 1
ATOM 639 N N . ALA A 1 80 ? -2.316 2.610 -4.034 1.00 57.72 80 ALA A N 1
ATOM 640 C CA . ALA A 1 80 ? -2.149 1.229 -4.501 1.00 57.72 80 ALA A CA 1
ATOM 641 C C . ALA A 1 80 ? -2.981 0.917 -5.762 1.00 57.72 80 ALA A C 1
ATOM 643 O O . ALA A 1 80 ? -2.486 0.289 -6.702 1.00 57.72 80 ALA A O 1
ATOM 644 N N . ARG A 1 81 ? -4.228 1.400 -5.822 1.00 57.78 81 ARG A N 1
ATOM 645 C CA . ARG A 1 81 ? -5.096 1.245 -7.002 1.00 57.78 81 ARG A CA 1
ATOM 646 C C . ARG A 1 81 ? -4.588 2.059 -8.200 1.00 57.78 81 ARG A C 1
ATOM 648 O O . ARG A 1 81 ? -4.686 1.596 -9.335 1.00 57.78 81 ARG A O 1
ATOM 655 N N . ASN A 1 82 ? -3.990 3.221 -7.952 1.00 59.53 82 ASN A N 1
ATOM 656 C CA . ASN A 1 82 ? -3.358 4.041 -8.980 1.00 59.53 82 ASN A CA 1
ATOM 657 C C . ASN A 1 82 ? -2.062 3.405 -9.496 1.00 59.53 82 ASN A C 1
ATOM 659 O O . ASN A 1 82 ? -1.895 3.324 -10.708 1.00 59.53 82 ASN A O 1
ATOM 663 N N . ILE A 1 83 ? -1.207 2.855 -8.625 1.00 64.50 83 ILE A N 1
ATOM 664 C CA . ILE A 1 83 ? 0.006 2.120 -9.027 1.00 64.50 83 ILE A CA 1
ATOM 665 C C . ILE A 1 83 ? -0.350 0.994 -10.000 1.00 64.50 83 ILE A C 1
ATOM 667 O O . ILE A 1 83 ? 0.272 0.891 -11.047 1.00 64.50 83 ILE A O 1
ATOM 671 N N . SER A 1 84 ? -1.389 0.200 -9.723 1.00 62.50 84 SER A N 1
ATOM 672 C CA . SER A 1 84 ? -1.826 -0.858 -10.646 1.00 62.50 84 SER A CA 1
ATOM 673 C C . SER A 1 84 ? -2.203 -0.311 -12.033 1.00 62.50 84 SER A C 1
ATOM 675 O O . SER A 1 84 ? -1.778 -0.867 -13.045 1.00 62.50 84 SER A O 1
ATOM 677 N N . ARG A 1 85 ? -2.923 0.817 -12.100 1.00 62.09 85 ARG A N 1
ATOM 678 C CA . ARG A 1 85 ? -3.290 1.464 -13.373 1.00 62.09 85 ARG A CA 1
ATOM 679 C C . ARG A 1 85 ? -2.076 2.027 -14.113 1.00 62.09 85 ARG A C 1
ATOM 681 O O . ARG A 1 85 ? -1.970 1.830 -15.320 1.00 62.09 85 ARG A O 1
ATOM 688 N N . TYR A 1 86 ? -1.145 2.668 -13.407 1.00 63.75 86 TYR A N 1
ATOM 689 C CA . TYR A 1 86 ? 0.096 3.174 -13.999 1.00 63.75 86 TYR A CA 1
ATOM 690 C C . TYR A 1 86 ? 1.019 2.043 -14.466 1.00 63.75 86 TYR A C 1
ATOM 692 O O . TYR A 1 86 ? 1.615 2.167 -15.529 1.00 63.75 86 TYR A O 1
ATOM 700 N N . THR A 1 87 ? 1.081 0.914 -13.756 1.00 68.06 87 THR A N 1
ATOM 701 C CA . THR A 1 87 ? 1.829 -0.279 -14.184 1.00 68.06 87 THR A CA 1
ATOM 702 C C . THR A 1 87 ? 1.243 -0.881 -15.460 1.00 68.06 87 THR A C 1
ATOM 704 O O . THR A 1 87 ? 1.992 -1.238 -16.368 1.00 68.06 87 THR A O 1
ATOM 707 N N . VAL A 1 88 ? -0.089 -0.942 -15.579 1.00 73.00 88 VAL A N 1
ATOM 708 C CA . VAL A 1 88 ? -0.749 -1.376 -16.821 1.00 73.00 88 VAL A CA 1
ATOM 709 C C . VAL A 1 88 ? -0.433 -0.408 -17.965 1.00 73.00 88 VAL A C 1
ATOM 711 O O . VAL A 1 88 ? -0.066 -0.855 -19.049 1.00 73.00 88 VAL A O 1
ATOM 714 N N . LEU A 1 89 ? -0.478 0.905 -17.728 1.00 67.81 89 LEU A N 1
ATOM 715 C CA . LEU A 1 89 ? -0.141 1.907 -18.746 1.00 67.81 89 LEU A CA 1
ATOM 716 C C . LEU A 1 89 ? 1.344 1.854 -19.164 1.00 67.81 89 LEU A C 1
ATOM 718 O O . LEU A 1 89 ? 1.659 1.978 -20.345 1.00 67.81 89 LEU A O 1
ATOM 722 N N . ALA A 1 90 ? 2.250 1.617 -18.210 1.00 69.94 90 ALA A N 1
ATOM 723 C CA . ALA A 1 90 ? 3.690 1.485 -18.431 1.00 69.94 90 ALA A CA 1
ATOM 724 C C . ALA A 1 90 ? 4.074 0.172 -19.128 1.00 69.94 90 ALA A C 1
ATOM 726 O O . ALA A 1 90 ? 5.123 0.098 -19.769 1.00 69.94 90 ALA A O 1
ATOM 727 N N . SER A 1 91 ? 3.228 -0.859 -19.046 1.00 73.69 91 SER A N 1
ATOM 728 C CA . SER A 1 91 ? 3.456 -2.118 -19.757 1.00 73.69 91 SER A CA 1
ATOM 729 C C . SER A 1 91 ? 3.424 -1.936 -21.279 1.00 73.69 91 SER A C 1
ATOM 731 O O . SER A 1 91 ? 4.189 -2.589 -21.983 1.00 73.69 91 SER A O 1
ATOM 733 N N . LEU A 1 92 ? 2.624 -0.992 -21.791 1.00 76.19 92 LEU A N 1
ATOM 734 C CA . LEU A 1 92 ? 2.467 -0.731 -23.223 1.00 76.19 92 LEU A CA 1
ATOM 735 C C . LEU A 1 92 ? 3.798 -0.378 -23.931 1.00 76.19 92 LEU A C 1
ATOM 737 O O . LEU A 1 92 ? 4.158 -1.078 -24.879 1.00 76.19 92 LEU A O 1
ATOM 741 N N . PRO A 1 93 ? 4.579 0.639 -23.502 1.00 73.38 93 PRO A N 1
ATOM 742 C CA . PRO A 1 93 ? 5.868 0.940 -24.130 1.00 73.38 93 PRO A CA 1
ATOM 743 C C . PRO A 1 93 ? 6.902 -0.182 -23.955 1.00 73.38 93 PRO A C 1
ATOM 745 O O . PRO A 1 93 ? 7.746 -0.363 -24.830 1.00 73.38 93 PRO A O 1
ATOM 748 N N . ILE A 1 94 ? 6.827 -0.964 -22.873 1.00 76.69 94 ILE A N 1
ATOM 749 C CA . ILE A 1 94 ? 7.714 -2.116 -22.642 1.00 76.69 94 ILE A CA 1
ATOM 750 C C . ILE A 1 94 ? 7.399 -3.248 -23.630 1.00 76.69 94 ILE A C 1
ATOM 752 O O . ILE A 1 94 ? 8.316 -3.827 -24.211 1.00 76.69 94 ILE A O 1
ATOM 756 N N . PHE A 1 95 ? 6.118 -3.524 -23.881 1.00 82.75 95 PHE A N 1
ATOM 757 C CA . PHE A 1 95 ? 5.690 -4.490 -24.893 1.00 82.75 95 PHE A CA 1
ATOM 758 C C . PHE A 1 95 ? 6.111 -4.070 -26.302 1.00 82.75 95 PHE A C 1
ATOM 760 O O . PHE A 1 95 ? 6.591 -4.905 -27.064 1.00 82.75 95 PHE A O 1
ATOM 767 N N . ILE A 1 96 ? 5.991 -2.782 -26.636 1.00 78.75 96 ILE A N 1
ATOM 768 C CA . ILE A 1 96 ? 6.451 -2.250 -27.927 1.00 78.75 96 ILE A CA 1
ATOM 769 C C . ILE A 1 96 ? 7.964 -2.439 -28.081 1.00 78.75 96 ILE A C 1
ATOM 771 O O . ILE A 1 96 ? 8.410 -2.887 -29.134 1.00 78.75 96 ILE A O 1
ATOM 775 N N . LEU A 1 97 ? 8.754 -2.166 -27.036 1.00 78.31 97 LEU A N 1
ATOM 776 C CA . LEU A 1 97 ? 10.198 -2.423 -27.052 1.00 78.31 97 LEU A CA 1
ATOM 777 C C . LEU A 1 97 ? 10.508 -3.900 -27.292 1.00 78.31 97 LEU A C 1
ATOM 779 O O . LEU A 1 97 ? 11.269 -4.216 -28.201 1.00 78.31 97 LEU A O 1
ATOM 783 N N . ALA A 1 98 ? 9.887 -4.800 -26.526 1.00 80.56 98 ALA A N 1
ATOM 784 C CA . ALA A 1 98 ? 10.092 -6.237 -26.676 1.00 80.56 98 ALA A CA 1
ATOM 785 C C . ALA A 1 98 ? 9.719 -6.723 -28.086 1.00 80.56 98 ALA A C 1
ATOM 787 O O . ALA A 1 98 ? 10.463 -7.493 -28.693 1.00 80.56 98 ALA A O 1
ATOM 788 N N . TYR A 1 99 ? 8.607 -6.224 -28.635 1.00 85.06 99 TYR A N 1
ATOM 789 C CA . TYR A 1 99 ? 8.151 -6.555 -29.981 1.00 85.06 99 TYR A CA 1
ATOM 790 C C . TYR A 1 99 ? 9.117 -6.058 -31.063 1.00 85.06 99 TYR A C 1
ATOM 792 O O . TYR A 1 99 ? 9.494 -6.825 -31.945 1.00 85.06 99 TYR A O 1
ATOM 800 N N . VAL A 1 100 ? 9.567 -4.801 -30.986 1.00 80.31 100 VAL A N 1
ATOM 801 C CA . VAL A 1 100 ? 10.528 -4.234 -31.948 1.00 80.31 100 VAL A CA 1
ATOM 802 C C . VAL A 1 100 ? 11.866 -4.965 -31.869 1.00 80.31 100 VAL A C 1
ATOM 804 O O . VAL A 1 100 ? 12.429 -5.315 -32.904 1.00 80.31 100 VAL A O 1
ATOM 807 N N . THR A 1 101 ? 12.360 -5.264 -30.666 1.00 79.06 101 THR A N 1
ATOM 808 C CA . THR A 1 101 ? 13.583 -6.056 -30.480 1.00 79.06 101 THR A CA 1
ATOM 809 C C . THR A 1 101 ? 13.441 -7.455 -31.082 1.00 79.06 101 THR A C 1
ATOM 811 O O . THR A 1 101 ? 14.341 -7.898 -31.794 1.00 79.06 101 THR A O 1
ATOM 814 N N . PHE A 1 102 ? 12.307 -8.128 -30.869 1.00 85.75 102 PHE A N 1
ATOM 815 C CA . PHE A 1 102 ? 12.035 -9.437 -31.464 1.00 85.75 102 PHE A CA 1
ATOM 816 C C . PHE A 1 102 ? 11.951 -9.364 -32.995 1.00 85.75 102 PHE A C 1
ATOM 818 O O . PHE A 1 102 ? 12.541 -10.190 -33.688 1.00 85.75 102 PHE A O 1
ATOM 825 N N . TYR A 1 103 ? 11.276 -8.354 -33.547 1.00 84.31 103 TYR A N 1
ATOM 826 C CA . TYR A 1 103 ? 11.160 -8.164 -34.994 1.00 84.31 103 TYR A CA 1
ATOM 827 C C . TYR A 1 103 ? 12.522 -7.912 -35.656 1.00 84.31 103 TYR A C 1
ATOM 829 O O . TYR A 1 103 ? 12.836 -8.513 -36.685 1.00 84.31 103 TYR A O 1
ATOM 837 N N . VAL A 1 104 ? 13.356 -7.059 -35.049 1.00 81.69 104 VAL A N 1
ATOM 838 C CA . VAL A 1 104 ? 14.716 -6.776 -35.532 1.00 81.69 104 VAL A CA 1
ATOM 839 C C . VAL A 1 104 ? 15.594 -8.025 -35.454 1.00 81.69 104 VAL A C 1
ATOM 841 O O . VAL A 1 104 ? 16.338 -8.293 -36.394 1.00 81.69 104 VAL A O 1
ATOM 844 N N . PHE A 1 105 ? 15.479 -8.819 -34.385 1.00 81.88 105 PHE A N 1
ATOM 845 C CA . PHE A 1 105 ? 16.224 -10.070 -34.239 1.00 81.88 105 PHE A CA 1
ATOM 846 C C . PHE A 1 105 ? 15.858 -11.096 -35.322 1.00 81.88 105 PHE A C 1
ATOM 848 O O . PHE A 1 105 ? 16.751 -11.635 -35.973 1.00 81.88 105 PHE A O 1
ATOM 855 N N . ASN A 1 106 ? 14.564 -11.313 -35.584 1.00 82.00 106 ASN A N 1
ATOM 856 C CA . ASN A 1 106 ? 14.129 -12.213 -36.658 1.00 82.00 106 ASN A CA 1
ATOM 857 C C . ASN A 1 106 ? 14.537 -11.687 -38.043 1.00 82.00 106 ASN A C 1
ATOM 859 O O . ASN A 1 106 ? 15.089 -12.435 -38.841 1.00 82.00 106 ASN A O 1
ATOM 863 N N . SER A 1 107 ? 14.393 -10.380 -38.295 1.00 75.75 107 SER A N 1
ATOM 864 C CA . SER A 1 107 ? 14.856 -9.764 -39.550 1.00 75.75 107 SER A CA 1
ATOM 865 C C . SER A 1 107 ? 16.369 -9.912 -39.768 1.00 75.75 107 SER A C 1
ATOM 867 O O . SER A 1 107 ? 16.826 -10.008 -40.910 1.00 75.75 107 SER A O 1
ATOM 869 N N . ALA A 1 108 ? 17.163 -9.915 -38.692 1.00 75.69 108 ALA A N 1
ATOM 870 C CA . ALA A 1 108 ? 18.600 -10.168 -38.750 1.00 75.69 108 ALA A CA 1
ATOM 871 C C . ALA A 1 108 ? 18.919 -11.653 -39.005 1.00 75.69 108 ALA A C 1
ATOM 873 O O . ALA A 1 108 ? 19.850 -11.956 -39.751 1.00 75.69 108 ALA A O 1
ATOM 874 N N . ALA A 1 109 ? 18.137 -12.578 -38.442 1.00 78.38 109 ALA A N 1
ATOM 875 C CA . ALA A 1 109 ? 18.274 -14.013 -38.693 1.00 78.38 109 ALA A CA 1
ATOM 876 C C . ALA A 1 109 ? 17.916 -14.386 -40.145 1.00 78.38 109 ALA A C 1
ATOM 878 O O . ALA A 1 109 ? 18.659 -15.125 -40.793 1.00 78.38 109 ALA A O 1
ATOM 879 N N . ASP A 1 110 ? 16.845 -13.805 -40.691 1.00 77.50 110 ASP A N 1
ATOM 880 C CA . ASP A 1 110 ? 16.443 -13.982 -42.094 1.00 77.50 110 ASP A CA 1
ATOM 881 C C . ASP A 1 110 ? 17.492 -13.416 -43.059 1.00 77.50 110 ASP A C 1
ATOM 883 O O . ASP A 1 110 ? 17.756 -13.979 -44.123 1.00 77.50 110 ASP A O 1
ATOM 887 N N . PHE A 1 111 ? 18.151 -12.318 -42.672 1.00 69.88 111 PHE A N 1
ATOM 888 C CA . PHE A 1 111 ? 19.269 -11.759 -43.427 1.00 69.88 111 PHE A CA 1
ATOM 889 C C . PHE A 1 111 ? 20.454 -12.724 -43.503 1.00 69.88 111 PHE A C 1
ATOM 891 O O . PHE A 1 111 ? 21.039 -12.871 -44.572 1.00 69.88 111 PHE A O 1
ATOM 898 N N . LEU A 1 112 ? 20.781 -13.411 -42.405 1.00 70.81 112 LEU A N 1
ATOM 899 C CA . LEU A 1 112 ? 21.876 -14.381 -42.373 1.00 70.81 112 LEU A CA 1
ATOM 900 C C . LEU A 1 112 ? 21.611 -15.585 -43.294 1.00 70.81 112 LEU A C 1
ATOM 902 O O . LEU A 1 112 ? 22.538 -16.078 -43.935 1.00 70.81 112 LEU A O 1
ATOM 906 N N . GLN A 1 113 ? 20.353 -16.022 -43.418 1.00 71.00 113 GLN A N 1
ATOM 907 C CA . GLN A 1 113 ? 19.971 -17.074 -44.368 1.00 71.00 113 GLN A CA 1
ATOM 908 C C . GLN A 1 113 ? 19.989 -16.580 -45.820 1.00 71.00 113 GLN A C 1
ATOM 910 O O . GLN A 1 113 ? 20.592 -17.228 -46.675 1.00 71.00 113 GLN A O 1
ATOM 915 N N . ALA A 1 114 ? 19.405 -15.412 -46.107 1.00 67.81 114 ALA A N 1
ATOM 916 C CA . ALA A 1 114 ? 19.402 -14.827 -47.451 1.00 67.81 114 ALA A CA 1
ATOM 917 C C . ALA A 1 114 ? 20.818 -14.481 -47.955 1.00 67.81 114 ALA A C 1
ATOM 919 O O . ALA A 1 114 ? 21.093 -14.558 -49.150 1.00 67.81 114 ALA A O 1
ATOM 920 N N . TYR A 1 115 ? 21.732 -14.148 -47.042 1.00 66.38 115 TYR A N 1
ATOM 921 C CA . TYR A 1 115 ? 23.142 -13.879 -47.319 1.00 66.38 115 TYR A CA 1
ATOM 922 C C . TYR A 1 115 ? 23.883 -15.086 -47.911 1.00 66.38 115 TYR A C 1
ATOM 924 O O . TYR A 1 115 ? 24.739 -14.910 -48.772 1.00 66.38 115 TYR A O 1
ATOM 932 N N . SER A 1 116 ? 23.518 -16.313 -47.522 1.00 63.84 116 SER A N 1
ATOM 933 C CA . SER A 1 116 ? 24.142 -17.537 -48.053 1.00 63.84 116 SER A CA 1
ATOM 934 C C . SER A 1 116 ? 23.867 -17.791 -49.547 1.00 63.84 116 SER A C 1
ATOM 936 O O . SER A 1 116 ? 24.504 -18.656 -50.145 1.00 63.84 116 SER A O 1
ATOM 938 N N . LEU A 1 117 ? 22.952 -17.026 -50.158 1.00 63.53 117 LEU A N 1
ATOM 939 C CA . LEU A 1 117 ? 22.485 -17.193 -51.539 1.00 63.53 117 LEU A CA 1
ATOM 940 C C . LEU A 1 117 ? 22.946 -16.074 -52.495 1.00 63.53 117 LEU A C 1
ATOM 942 O O . LEU A 1 117 ? 22.687 -16.165 -53.694 1.00 63.53 117 LEU A O 1
ATOM 946 N N . VAL A 1 118 ? 23.608 -15.017 -52.003 1.00 64.19 118 VAL A N 1
ATOM 947 C CA . VAL A 1 118 ? 23.962 -13.823 -52.799 1.00 64.19 118 VAL A CA 1
ATOM 948 C C . VAL A 1 118 ? 25.470 -13.753 -53.063 1.00 64.19 118 VAL A C 1
ATOM 950 O O . VAL A 1 118 ? 26.285 -13.867 -52.154 1.00 64.19 118 VAL A O 1
ATOM 953 N N . THR A 1 119 ? 25.845 -13.532 -54.326 1.00 64.06 119 THR A N 1
ATOM 954 C CA . THR A 1 119 ? 27.233 -13.366 -54.786 1.00 64.06 119 THR A CA 1
ATOM 955 C C . THR A 1 119 ? 27.870 -12.081 -54.229 1.00 64.06 119 THR A C 1
ATOM 957 O O . THR A 1 119 ? 27.211 -11.046 -54.111 1.00 64.06 119 THR A O 1
ATOM 960 N N . THR A 1 120 ? 29.166 -12.141 -53.912 1.00 62.12 120 THR A N 1
ATOM 961 C CA . THR A 1 120 ? 29.962 -11.150 -53.156 1.00 62.12 120 THR A CA 1
ATOM 962 C C . THR A 1 120 ? 29.915 -9.706 -53.679 1.00 62.12 120 THR A C 1
ATOM 964 O O . THR A 1 120 ? 30.061 -8.779 -52.885 1.00 62.12 120 THR A O 1
ATOM 967 N N . ASP A 1 121 ? 29.653 -9.486 -54.971 1.00 62.59 121 ASP A N 1
ATOM 968 C CA . ASP A 1 121 ? 29.719 -8.154 -55.602 1.00 62.59 121 ASP A CA 1
ATOM 969 C C . ASP A 1 121 ? 28.620 -7.169 -55.162 1.00 62.59 121 ASP A C 1
ATOM 971 O O . ASP A 1 121 ? 28.795 -5.958 -55.277 1.00 62.59 121 ASP A O 1
ATOM 975 N N . ASN A 1 122 ? 27.508 -7.644 -54.593 1.00 69.44 122 ASN A N 1
ATOM 976 C CA . ASN A 1 122 ? 26.376 -6.780 -54.219 1.00 69.44 122 ASN A CA 1
ATOM 977 C C . ASN A 1 122 ? 26.241 -6.518 -52.707 1.00 69.44 122 ASN A C 1
ATOM 979 O O . ASN A 1 122 ? 25.257 -5.915 -52.271 1.00 69.44 122 ASN A O 1
ATOM 983 N N . MET A 1 123 ? 27.219 -6.921 -51.887 1.00 69.31 123 MET A N 1
ATOM 984 C CA . MET A 1 123 ? 27.149 -6.795 -50.421 1.00 69.31 123 MET A CA 1
ATOM 985 C C . MET A 1 123 ? 26.893 -5.362 -49.943 1.00 69.31 123 MET A C 1
ATOM 987 O O . MET A 1 123 ? 25.988 -5.124 -49.143 1.00 69.31 123 MET A O 1
ATOM 991 N N . ILE A 1 124 ? 27.672 -4.399 -50.442 1.00 75.38 124 ILE A N 1
ATOM 992 C CA . ILE A 1 124 ? 27.594 -3.003 -49.990 1.00 75.38 124 ILE A CA 1
ATOM 993 C C . ILE A 1 124 ? 26.232 -2.397 -50.347 1.00 75.38 124 ILE A C 1
ATOM 995 O O . ILE A 1 124 ? 25.642 -1.703 -49.522 1.00 75.38 124 ILE A O 1
ATOM 999 N N . ALA A 1 125 ? 25.689 -2.708 -51.527 1.00 76.81 125 ALA A N 1
ATOM 1000 C CA . ALA A 1 125 ? 24.379 -2.222 -51.960 1.00 76.81 125 ALA A CA 1
ATOM 1001 C C . ALA A 1 125 ? 23.243 -2.759 -51.072 1.00 76.81 125 ALA A C 1
ATOM 1003 O O . ALA A 1 125 ? 22.352 -2.007 -50.668 1.00 76.81 125 ALA A O 1
ATOM 1004 N N . VAL A 1 126 ? 23.307 -4.040 -50.694 1.00 74.56 126 VAL A N 1
ATOM 1005 C CA . VAL A 1 126 ? 22.326 -4.651 -49.789 1.00 74.56 126 VAL A CA 1
ATOM 1006 C C . VAL A 1 126 ? 22.410 -4.038 -48.385 1.00 74.56 126 VAL A C 1
ATOM 1008 O O . VAL A 1 126 ? 21.373 -3.696 -47.815 1.00 74.56 126 VAL A O 1
ATOM 1011 N N . PHE A 1 127 ? 23.610 -3.814 -47.840 1.00 73.12 127 PHE A N 1
ATOM 1012 C CA . PHE A 1 127 ? 23.778 -3.138 -46.545 1.00 73.12 127 PHE A CA 1
ATOM 1013 C C . PHE A 1 127 ? 23.285 -1.684 -46.570 1.00 73.12 127 PHE A C 1
ATOM 1015 O O . PHE A 1 127 ? 22.545 -1.264 -45.677 1.00 73.12 127 PHE A O 1
ATOM 1022 N N . LEU A 1 128 ? 23.642 -0.927 -47.612 1.00 80.81 128 LEU A N 1
ATOM 1023 C CA . LEU A 1 128 ? 23.272 0.482 -47.754 1.00 80.81 128 LEU A CA 1
ATOM 1024 C C . LEU A 1 128 ? 21.750 0.661 -47.862 1.00 80.81 128 LEU A C 1
ATOM 1026 O O . LEU A 1 128 ? 21.200 1.596 -47.285 1.00 80.81 128 LEU A O 1
ATOM 1030 N N . SER A 1 129 ? 21.052 -0.278 -48.509 1.00 78.81 129 SER A N 1
ATOM 1031 C CA . SER A 1 129 ? 19.585 -0.262 -48.618 1.00 78.81 129 SER A CA 1
ATOM 1032 C C . SER A 1 129 ? 18.849 -0.455 -47.282 1.00 78.81 129 SER A C 1
ATOM 1034 O O . SER A 1 129 ? 17.701 -0.034 -47.143 1.00 78.81 129 SER A O 1
ATOM 1036 N N . ARG A 1 130 ? 19.500 -1.055 -46.274 1.00 75.44 130 ARG A N 1
ATOM 1037 C CA . ARG A 1 130 ? 18.899 -1.357 -44.961 1.00 75.44 130 ARG A CA 1
ATOM 1038 C C . ARG A 1 130 ? 19.279 -0.365 -43.862 1.00 75.44 130 ARG A C 1
ATOM 1040 O O . ARG A 1 130 ? 18.618 -0.343 -42.824 1.00 75.44 130 ARG A O 1
ATOM 1047 N N . LEU A 1 131 ? 20.277 0.495 -44.082 1.00 80.12 131 LEU A N 1
ATOM 1048 C CA . LEU A 1 131 ? 20.631 1.574 -43.148 1.00 80.12 131 LEU A CA 1
ATOM 1049 C C . LEU A 1 131 ? 19.457 2.504 -42.789 1.00 80.12 131 LEU A C 1
ATOM 1051 O O . LEU A 1 131 ? 19.302 2.800 -41.602 1.00 80.12 131 LEU A O 1
ATOM 1055 N N . PRO A 1 132 ? 18.597 2.933 -43.736 1.00 81.56 132 PRO A N 1
ATOM 1056 C CA . PRO A 1 132 ? 17.433 3.756 -43.407 1.00 81.56 132 PRO A CA 1
ATOM 1057 C C . PRO A 1 132 ? 16.474 3.032 -42.457 1.00 81.56 132 PRO A C 1
ATOM 1059 O O . PRO A 1 132 ? 15.985 3.619 -41.495 1.00 81.56 132 PRO A O 1
ATOM 1062 N N . PHE A 1 133 ? 16.261 1.732 -42.675 1.00 76.75 133 PHE A N 1
ATOM 1063 C CA . PHE A 1 133 ? 15.421 0.904 -41.813 1.00 76.75 133 PHE A CA 1
ATOM 1064 C C . PHE A 1 133 ? 16.023 0.746 -40.408 1.00 76.75 133 PHE A C 1
ATOM 1066 O O . PHE A 1 133 ? 15.321 0.908 -39.409 1.00 76.75 133 PHE A O 1
ATOM 1073 N N . ALA A 1 134 ? 17.334 0.507 -40.316 1.00 79.38 134 ALA A N 1
ATOM 1074 C CA . ALA A 1 134 ? 18.043 0.424 -39.041 1.00 79.38 134 ALA A CA 1
ATOM 1075 C C . ALA A 1 134 ? 17.999 1.752 -38.263 1.00 79.38 134 ALA A C 1
ATOM 1077 O O . ALA A 1 134 ? 17.785 1.738 -37.051 1.00 79.38 134 ALA A O 1
ATOM 1078 N N . MET A 1 135 ? 18.128 2.899 -38.941 1.00 79.75 135 MET A N 1
ATOM 1079 C CA . MET A 1 135 ? 17.974 4.213 -38.305 1.00 79.75 135 MET A CA 1
ATOM 1080 C C . MET A 1 135 ? 16.572 4.417 -37.727 1.00 79.75 135 MET A C 1
ATOM 1082 O O . MET A 1 135 ? 16.442 4.880 -36.594 1.00 79.75 135 MET A O 1
ATOM 1086 N N . VAL A 1 136 ? 15.523 4.052 -38.470 1.00 82.88 136 VAL A N 1
ATOM 1087 C CA . VAL A 1 136 ? 14.137 4.162 -37.987 1.00 82.88 136 VAL A CA 1
ATOM 1088 C C . VAL A 1 136 ? 13.913 3.254 -36.774 1.00 82.88 136 VAL A C 1
ATOM 1090 O O . VAL A 1 136 ? 13.349 3.701 -35.776 1.00 82.88 136 VAL A O 1
ATOM 1093 N N . ALA A 1 137 ? 14.416 2.016 -36.807 1.00 77.44 137 ALA A N 1
ATOM 1094 C CA . ALA A 1 137 ? 14.330 1.093 -35.676 1.00 77.44 137 ALA A CA 1
ATOM 1095 C C . ALA A 1 137 ? 15.054 1.633 -34.430 1.00 77.44 137 ALA A C 1
ATOM 1097 O O . ALA A 1 137 ? 14.488 1.618 -33.336 1.00 77.44 137 ALA A O 1
ATOM 1098 N N . LEU A 1 138 ? 16.265 2.180 -34.589 1.00 81.44 138 LEU A N 1
ATOM 1099 C CA . LEU A 1 138 ? 17.001 2.833 -33.500 1.00 81.44 138 LEU A CA 1
ATOM 1100 C C . LEU A 1 138 ? 16.245 4.043 -32.937 1.00 81.44 138 LEU A C 1
ATOM 1102 O O . LEU A 1 138 ? 16.221 4.237 -31.721 1.00 81.44 138 LEU A O 1
ATOM 1106 N N . GLY A 1 139 ? 15.588 4.826 -33.796 1.00 83.38 139 GLY A N 1
ATOM 1107 C CA . GLY A 1 139 ? 14.738 5.943 -33.385 1.00 83.38 139 GLY A CA 1
ATOM 1108 C C . GLY A 1 139 ? 13.553 5.498 -32.526 1.00 83.38 139 GLY A C 1
ATOM 1109 O O . GLY A 1 139 ? 13.324 6.063 -31.455 1.00 83.38 139 GLY A O 1
ATOM 1110 N N . ILE A 1 140 ? 12.842 4.447 -32.949 1.00 80.94 140 ILE A N 1
ATOM 1111 C CA . ILE A 1 140 ? 11.712 3.872 -32.203 1.00 80.94 140 ILE A CA 1
ATOM 1112 C C . ILE A 1 140 ? 12.188 3.324 -30.853 1.00 80.94 140 ILE A C 1
ATOM 1114 O O . ILE A 1 140 ? 11.616 3.665 -29.819 1.00 80.94 140 ILE A O 1
ATOM 1118 N N . VAL A 1 141 ? 13.274 2.546 -30.835 1.00 82.38 141 VAL A N 1
ATOM 1119 C CA . VAL A 1 141 ? 13.847 1.992 -29.597 1.00 82.38 141 VAL A CA 1
ATOM 1120 C C . VAL A 1 141 ? 14.269 3.108 -28.639 1.00 82.38 141 VAL A C 1
ATOM 1122 O O . VAL A 1 141 ? 13.943 3.060 -27.453 1.00 82.38 141 VAL A O 1
ATOM 1125 N N . GLY A 1 142 ? 14.944 4.145 -29.139 1.00 79.75 142 GLY A N 1
ATOM 1126 C CA . GLY A 1 142 ? 15.365 5.287 -28.329 1.00 79.75 142 GLY A CA 1
ATOM 1127 C C . GLY A 1 142 ? 14.1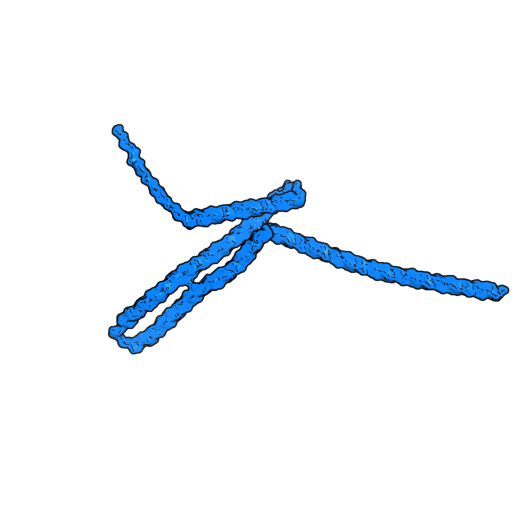88 6.064 -27.732 1.00 79.75 142 GLY A C 1
ATOM 1128 O O . GLY A 1 142 ? 14.210 6.410 -26.546 1.00 79.75 142 GLY A O 1
ATOM 1129 N N . ALA A 1 143 ? 13.141 6.310 -28.526 1.00 76.31 143 ALA A N 1
ATOM 1130 C CA . ALA A 1 143 ? 11.927 6.981 -28.069 1.00 76.31 143 ALA A CA 1
ATOM 1131 C C . ALA A 1 143 ? 11.189 6.150 -27.007 1.00 76.31 143 ALA A C 1
ATOM 1133 O O . ALA A 1 143 ? 10.884 6.655 -25.923 1.00 76.31 143 ALA A O 1
ATOM 1134 N N . SER A 1 144 ? 10.971 4.861 -27.269 1.00 75.12 144 SER A N 1
ATOM 1135 C CA . SER A 1 144 ? 10.287 3.963 -26.341 1.00 75.12 144 SER A CA 1
ATOM 1136 C C . SER A 1 144 ? 11.084 3.731 -25.054 1.00 75.12 144 SER A C 1
ATOM 1138 O O . SER A 1 144 ? 10.483 3.669 -23.984 1.00 75.12 144 SER A O 1
ATOM 1140 N N . TYR A 1 145 ? 12.422 3.695 -25.108 1.00 82.12 145 TYR A N 1
ATOM 1141 C CA . TYR A 1 145 ? 13.268 3.616 -23.913 1.00 8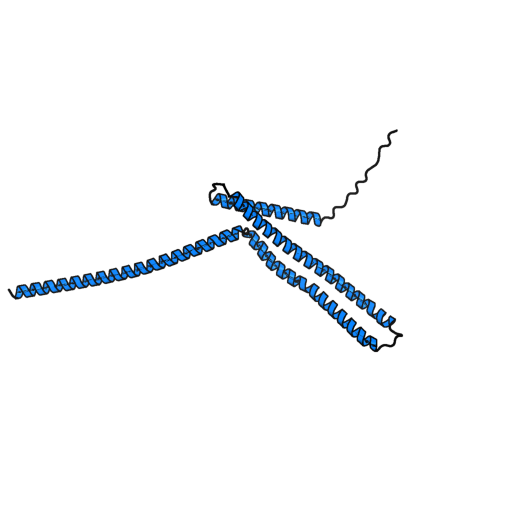2.12 145 TYR A CA 1
ATOM 1142 C C . TYR A 1 145 ? 13.126 4.854 -23.022 1.00 82.12 145 TYR A C 1
ATOM 1144 O O . TYR A 1 145 ? 12.970 4.720 -21.808 1.00 82.12 145 TYR A O 1
ATOM 1152 N N . LYS A 1 146 ? 13.128 6.065 -23.601 1.00 81.12 146 LYS A N 1
ATOM 1153 C CA . LYS A 1 146 ? 12.905 7.302 -22.829 1.00 81.12 146 LYS A CA 1
ATOM 1154 C C . LYS A 1 146 ? 11.541 7.300 -22.143 1.00 81.12 146 LYS A C 1
ATOM 1156 O O . LYS A 1 146 ? 11.459 7.627 -20.962 1.00 81.12 146 LYS A O 1
ATOM 1161 N N . ILE A 1 147 ? 10.497 6.903 -22.869 1.00 72.94 147 ILE A N 1
ATOM 1162 C CA . ILE A 1 147 ? 9.129 6.829 -22.344 1.00 72.94 147 ILE A CA 1
ATOM 1163 C C . ILE A 1 147 ? 9.039 5.786 -21.220 1.00 72.94 147 ILE A C 1
ATOM 1165 O O . ILE A 1 147 ? 8.529 6.085 -20.143 1.00 72.94 147 ILE A O 1
ATOM 1169 N N . ALA A 1 148 ? 9.588 4.586 -21.428 1.00 77.12 148 ALA A N 1
ATOM 1170 C CA . ALA A 1 148 ? 9.611 3.536 -20.413 1.00 77.12 148 ALA A CA 1
ATOM 1171 C C . ALA A 1 148 ? 10.377 3.977 -19.156 1.00 77.12 148 ALA A C 1
ATOM 1173 O O . ALA A 1 148 ? 9.883 3.803 -18.044 1.00 77.12 148 ALA A O 1
ATOM 1174 N N . LYS A 1 149 ? 11.546 4.613 -19.318 1.00 78.94 149 LYS A N 1
ATOM 1175 C CA . LYS A 1 149 ? 12.336 5.144 -18.200 1.00 78.94 149 LYS A CA 1
ATOM 1176 C C . LYS A 1 149 ? 11.554 6.183 -17.392 1.00 78.94 149 LYS A C 1
ATOM 1178 O O . LYS A 1 149 ? 11.634 6.160 -16.168 1.00 78.94 149 LYS A O 1
ATOM 1183 N N . LEU A 1 150 ? 10.798 7.062 -18.055 1.00 76.62 150 LEU A N 1
ATOM 1184 C CA . LEU A 1 150 ? 9.963 8.065 -17.390 1.00 76.62 150 LEU A CA 1
ATOM 1185 C C . LEU A 1 150 ? 8.883 7.392 -16.534 1.00 76.62 150 LEU A C 1
ATOM 1187 O O . LEU A 1 150 ? 8.799 7.667 -15.340 1.00 76.62 150 LEU A O 1
ATOM 1191 N N . PHE A 1 151 ? 8.127 6.448 -17.101 1.00 74.19 151 PHE A N 1
ATOM 1192 C CA . PHE A 1 151 ? 7.095 5.727 -16.351 1.00 74.19 151 PHE A CA 1
ATOM 1193 C C . PHE A 1 151 ? 7.661 4.904 -15.191 1.00 74.19 151 PHE A C 1
ATOM 1195 O O . PHE A 1 151 ? 7.113 4.941 -14.093 1.00 74.19 151 PHE A O 1
ATOM 1202 N N . ILE A 1 152 ? 8.769 4.189 -15.403 1.00 75.56 152 ILE A N 1
ATOM 1203 C CA . ILE A 1 152 ? 9.427 3.403 -14.349 1.00 75.56 152 ILE A CA 1
ATOM 1204 C C . ILE A 1 152 ? 9.909 4.320 -13.221 1.00 75.56 152 ILE A C 1
ATOM 1206 O O . ILE A 1 152 ? 9.696 4.011 -12.051 1.00 75.56 152 ILE A O 1
ATOM 1210 N N . SER A 1 153 ? 10.515 5.461 -13.559 1.00 73.81 153 SER A N 1
ATOM 1211 C CA . SER A 1 153 ? 10.955 6.448 -12.572 1.00 73.81 153 SER A CA 1
ATOM 1212 C C . SER A 1 153 ? 9.783 6.982 -11.748 1.00 73.81 153 SER A C 1
ATOM 1214 O O . SER A 1 153 ? 9.897 7.080 -10.529 1.00 73.81 153 SER A O 1
ATOM 1216 N N . GLU A 1 154 ? 8.649 7.279 -12.386 1.00 76.19 154 GLU A N 1
ATOM 1217 C CA . GLU A 1 154 ? 7.459 7.776 -11.690 1.00 76.19 154 GLU A CA 1
ATOM 1218 C C . GLU A 1 154 ? 6.852 6.705 -10.769 1.00 76.19 154 GLU A C 1
ATOM 1220 O O . GLU A 1 154 ? 6.526 6.980 -9.616 1.00 76.19 154 GLU A O 1
ATOM 1225 N N . ILE A 1 155 ? 6.794 5.446 -11.219 1.00 72.38 155 ILE A N 1
ATOM 1226 C CA . ILE A 1 155 ? 6.343 4.315 -10.391 1.00 72.38 155 ILE A CA 1
ATOM 1227 C C . ILE A 1 155 ? 7.247 4.141 -9.163 1.00 72.38 155 ILE A C 1
ATOM 1229 O O . ILE A 1 155 ? 6.751 3.970 -8.046 1.00 72.38 155 ILE A O 1
ATOM 1233 N N . ILE A 1 156 ? 8.570 4.203 -9.347 1.00 73.50 156 ILE A N 1
ATOM 1234 C CA . ILE A 1 156 ? 9.538 4.108 -8.246 1.00 73.50 156 ILE A CA 1
ATOM 1235 C C . ILE A 1 156 ? 9.362 5.281 -7.275 1.00 73.50 156 ILE A C 1
ATOM 1237 O O . ILE A 1 156 ? 9.361 5.062 -6.061 1.00 73.50 156 ILE A O 1
ATOM 1241 N N . LYS A 1 157 ? 9.163 6.504 -7.782 1.00 74.50 157 LYS A N 1
ATOM 1242 C CA . LYS A 1 157 ? 8.924 7.705 -6.969 1.00 74.50 157 LYS A CA 1
ATOM 1243 C C . LYS A 1 157 ? 7.677 7.540 -6.098 1.00 74.50 157 LYS A C 1
ATOM 1245 O O . LYS A 1 157 ? 7.771 7.693 -4.881 1.00 74.50 157 LYS A O 1
ATOM 1250 N N . ILE A 1 158 ? 6.553 7.122 -6.681 1.00 71.88 158 ILE A N 1
ATOM 1251 C CA . ILE A 1 158 ? 5.295 6.880 -5.955 1.00 71.88 158 ILE A CA 1
ATOM 1252 C C . ILE A 1 158 ? 5.474 5.793 -4.884 1.00 71.88 158 ILE A C 1
ATOM 1254 O O . ILE A 1 158 ? 5.039 5.950 -3.741 1.00 71.88 158 ILE A O 1
ATOM 1258 N N . ASN A 1 159 ? 6.132 4.681 -5.219 1.00 69.44 159 ASN A N 1
ATOM 1259 C CA . ASN A 1 159 ? 6.344 3.595 -4.261 1.00 69.44 159 ASN A CA 1
ATOM 1260 C C . ASN A 1 159 ? 7.254 4.032 -3.097 1.00 69.44 159 ASN A C 1
ATOM 1262 O O . ASN A 1 159 ? 6.983 3.739 -1.933 1.00 69.44 159 ASN A O 1
ATOM 1266 N N . THR A 1 160 ? 8.290 4.817 -3.397 1.00 72.00 160 THR A N 1
ATOM 1267 C CA . THR A 1 160 ? 9.190 5.394 -2.390 1.00 72.00 160 THR A CA 1
ATOM 1268 C C . THR A 1 160 ? 8.448 6.356 -1.456 1.00 72.00 160 THR A C 1
ATOM 1270 O O . THR A 1 160 ? 8.651 6.294 -0.243 1.00 72.00 160 THR A O 1
ATOM 1273 N N . GLN A 1 161 ? 7.536 7.184 -1.980 1.00 68.75 161 GLN A N 1
ATOM 1274 C CA . GLN A 1 161 ? 6.674 8.062 -1.173 1.00 68.75 161 GLN A CA 1
ATOM 1275 C C . GLN A 1 161 ? 5.756 7.263 -0.239 1.00 68.75 161 GLN A C 1
ATOM 1277 O O . GLN A 1 161 ? 5.619 7.577 0.943 1.00 68.75 161 GLN A O 1
ATOM 1282 N N . ARG A 1 162 ? 5.154 6.178 -0.738 1.00 72.38 162 ARG A N 1
ATOM 1283 C CA . ARG A 1 162 ? 4.306 5.295 0.075 1.00 72.38 162 ARG A CA 1
ATOM 1284 C C . ARG A 1 162 ? 5.096 4.632 1.205 1.00 72.38 162 ARG A C 1
ATOM 1286 O O . ARG A 1 162 ? 4.610 4.533 2.336 1.00 72.38 162 ARG A O 1
ATOM 1293 N N . LEU A 1 163 ? 6.316 4.190 0.905 1.00 72.44 163 LEU A N 1
ATOM 1294 C CA . LEU A 1 163 ? 7.210 3.590 1.887 1.00 72.44 163 LEU A CA 1
ATOM 1295 C C . LEU A 1 163 ? 7.630 4.603 2.960 1.00 72.44 163 LEU A C 1
ATOM 1297 O O . LEU A 1 163 ? 7.634 4.261 4.140 1.00 72.44 163 LEU A O 1
ATOM 1301 N N . SER A 1 164 ? 7.964 5.839 2.580 1.00 73.06 164 SER A N 1
ATOM 1302 C CA . SER A 1 164 ? 8.393 6.862 3.538 1.00 73.06 164 SER A CA 1
ATOM 1303 C C . SER A 1 164 ? 7.262 7.308 4.467 1.00 73.06 164 SER A C 1
ATOM 1305 O O . SER A 1 164 ? 7.474 7.384 5.676 1.00 73.06 164 SER A O 1
ATOM 1307 N N . LEU A 1 165 ? 6.045 7.489 3.943 1.00 72.81 165 LEU A N 1
ATOM 1308 C CA . LEU A 1 165 ? 4.853 7.752 4.757 1.00 72.81 165 LEU A CA 1
ATOM 1309 C C . LEU A 1 165 ? 4.579 6.620 5.754 1.00 72.81 165 LEU A C 1
ATOM 1311 O O . LEU A 1 165 ? 4.284 6.880 6.918 1.00 72.81 165 LEU A O 1
ATOM 1315 N N . SER A 1 166 ? 4.734 5.362 5.328 1.00 68.94 166 SER A N 1
ATOM 1316 C CA . SER A 1 166 ? 4.561 4.205 6.219 1.00 68.94 166 SER A CA 1
ATOM 1317 C C . SER A 1 166 ? 5.598 4.193 7.346 1.00 68.94 166 SER A C 1
ATOM 1319 O O . SER A 1 166 ? 5.241 3.974 8.501 1.00 68.94 166 SER A O 1
ATOM 1321 N N . LYS A 1 167 ? 6.870 4.483 7.036 1.00 74.62 167 LYS A N 1
ATOM 1322 C CA . LYS A 1 167 ? 7.939 4.591 8.044 1.00 74.62 167 LYS A CA 1
ATOM 1323 C C . LYS A 1 167 ? 7.633 5.670 9.082 1.00 74.62 167 LYS A C 1
ATOM 1325 O O . LYS A 1 167 ? 7.807 5.432 10.270 1.00 74.62 167 LYS A O 1
ATOM 1330 N N . ILE A 1 168 ? 7.143 6.830 8.651 1.00 74.31 168 ILE A N 1
ATOM 1331 C CA . ILE A 1 168 ? 6.790 7.917 9.571 1.00 74.31 168 ILE A CA 1
ATOM 1332 C C . ILE A 1 168 ? 5.569 7.590 10.399 1.00 74.31 168 ILE A C 1
ATOM 1334 O O . ILE A 1 168 ? 5.549 7.942 11.568 1.00 74.31 168 ILE A O 1
ATOM 1338 N N . SER A 1 169 ? 4.586 6.885 9.845 1.00 65.69 169 SER A N 1
ATOM 1339 C CA . SER A 1 169 ? 3.437 6.442 10.633 1.00 65.69 169 SER A CA 1
ATOM 1340 C C . SER A 1 169 ? 3.864 5.528 11.787 1.00 65.69 169 SER A C 1
ATOM 1342 O O . SER A 1 169 ? 3.381 5.675 12.907 1.00 65.69 169 SER A O 1
ATOM 1344 N N . ILE A 1 170 ? 4.831 4.636 11.536 1.00 69.12 170 ILE A N 1
ATOM 1345 C CA . ILE A 1 170 ? 5.421 3.771 12.567 1.00 69.12 170 ILE A CA 1
ATOM 1346 C C . ILE A 1 170 ? 6.161 4.615 13.612 1.00 69.12 170 ILE A C 1
ATOM 1348 O O . ILE A 1 170 ? 5.853 4.516 14.792 1.00 69.12 170 ILE A O 1
ATOM 1352 N N . ILE A 1 171 ? 7.053 5.517 13.189 1.00 74.00 171 ILE A N 1
ATOM 1353 C CA . ILE A 1 171 ? 7.792 6.393 14.116 1.00 74.00 171 ILE A CA 1
ATOM 1354 C C . ILE A 1 171 ? 6.831 7.264 14.933 1.00 74.00 171 ILE A C 1
ATOM 1356 O O . ILE A 1 171 ? 7.004 7.424 16.134 1.00 74.00 171 ILE A O 1
ATOM 1360 N N . ALA A 1 172 ? 5.795 7.815 14.305 1.00 71.31 172 ALA A N 1
ATOM 1361 C CA . ALA A 1 172 ? 4.794 8.631 14.971 1.00 71.31 172 ALA A CA 1
ATOM 1362 C C . ALA A 1 172 ? 3.999 7.830 16.003 1.00 71.31 172 ALA A C 1
ATOM 1364 O O . ALA A 1 172 ? 3.647 8.374 17.045 1.00 71.31 172 ALA A O 1
ATOM 1365 N N . LYS A 1 173 ? 3.735 6.545 15.741 1.00 70.88 173 LYS A N 1
ATOM 1366 C CA . LYS A 1 173 ? 3.144 5.635 16.722 1.00 70.88 173 LYS A CA 1
ATOM 1367 C C . LYS A 1 173 ? 4.092 5.411 17.899 1.00 70.88 173 LYS A C 1
ATOM 1369 O O . LYS A 1 173 ? 3.669 5.628 19.027 1.00 70.88 173 LYS A O 1
ATOM 1374 N N . ASP A 1 174 ? 5.349 5.071 17.636 1.00 73.75 174 ASP A N 1
ATOM 1375 C CA . ASP A 1 174 ? 6.339 4.787 18.680 1.00 73.75 174 ASP A CA 1
ATOM 1376 C C . ASP A 1 174 ? 6.605 6.025 19.557 1.00 73.75 174 ASP A C 1
ATOM 1378 O O . ASP A 1 174 ? 6.605 5.941 20.783 1.00 73.75 174 ASP A O 1
ATOM 1382 N N . VAL A 1 175 ? 6.746 7.206 18.943 1.00 75.25 175 VAL A N 1
ATOM 1383 C CA . VAL A 1 175 ? 6.912 8.489 19.647 1.00 75.25 175 VAL A CA 1
ATOM 1384 C C . VAL A 1 175 ? 5.656 8.849 20.430 1.00 75.25 175 VAL A C 1
ATOM 1386 O O . VAL A 1 175 ? 5.758 9.298 21.567 1.00 75.25 175 VAL A O 1
ATOM 1389 N N . SER A 1 176 ? 4.471 8.654 19.854 1.00 70.50 176 SER A N 1
ATOM 1390 C CA . SER A 1 176 ? 3.204 8.917 20.535 1.00 70.50 176 SER A CA 1
ATOM 1391 C C . SER A 1 176 ? 2.982 7.988 21.731 1.00 70.50 176 SER A C 1
ATOM 1393 O O . SER A 1 176 ? 2.417 8.427 22.723 1.00 70.50 176 SER A O 1
ATOM 1395 N N . GLU A 1 177 ? 3.404 6.728 21.647 1.00 71.12 177 GLU A N 1
ATOM 1396 C CA . GLU A 1 177 ? 3.294 5.744 22.728 1.00 71.12 177 GLU A CA 1
ATOM 1397 C C . GLU A 1 177 ? 4.329 6.011 23.833 1.00 71.12 177 GLU A C 1
ATOM 1399 O O . GLU A 1 177 ? 3.997 5.973 25.017 1.00 71.12 177 GLU A O 1
ATOM 1404 N N . ALA A 1 178 ? 5.553 6.393 23.456 1.00 75.62 178 ALA A N 1
ATOM 1405 C CA . ALA A 1 178 ? 6.589 6.820 24.394 1.00 75.62 178 ALA A CA 1
ATOM 1406 C C . ALA A 1 178 ? 6.251 8.153 25.083 1.00 75.62 178 ALA A C 1
ATOM 1408 O O . ALA A 1 178 ? 6.531 8.318 26.266 1.00 75.62 178 ALA A O 1
ATOM 1409 N N . SER A 1 179 ? 5.606 9.086 24.375 1.00 68.44 179 SER A N 1
ATOM 1410 C CA . SER A 1 179 ? 5.203 10.391 24.927 1.00 68.44 179 SER A CA 1
ATOM 1411 C C . SER A 1 179 ? 4.101 10.280 25.980 1.00 68.44 179 SER A C 1
ATOM 1413 O O . SER A 1 179 ? 3.856 11.240 26.697 1.00 68.44 179 SER A O 1
ATOM 1415 N N . GLU A 1 180 ? 3.435 9.130 26.086 1.00 68.69 180 GLU A N 1
ATOM 1416 C CA . GLU A 1 180 ? 2.416 8.868 27.105 1.00 68.69 180 GLU A CA 1
ATOM 1417 C C . GLU A 1 180 ? 2.946 8.143 28.339 1.00 68.69 180 GLU A C 1
ATOM 1419 O O . GLU A 1 180 ? 2.250 8.076 29.355 1.00 68.69 180 GLU A O 1
ATOM 1424 N N . GLN A 1 181 ? 4.156 7.582 28.275 1.00 65.94 181 GLN A N 1
ATOM 1425 C CA . GLN A 1 181 ? 4.755 6.931 29.431 1.00 65.94 181 GLN A CA 1
ATOM 1426 C C . GLN A 1 181 ? 5.080 7.979 30.501 1.00 65.94 181 GLN A C 1
ATOM 1428 O O . GLN A 1 181 ? 5.953 8.823 30.325 1.00 65.94 181 GLN A O 1
ATOM 1433 N N . GLY A 1 182 ? 4.374 7.902 31.631 1.00 65.06 182 GLY A N 1
ATOM 1434 C CA . GLY A 1 182 ? 4.608 8.762 32.795 1.00 65.06 182 GLY A CA 1
ATOM 1435 C C . GLY A 1 182 ? 3.744 10.023 32.868 1.00 65.06 182 GLY A C 1
ATOM 1436 O O . GLY A 1 182 ? 3.944 10.817 33.783 1.00 65.06 182 GLY A O 1
ATOM 1437 N N . LEU A 1 183 ? 2.777 10.205 31.960 1.00 68.50 183 LEU A N 1
ATOM 1438 C CA . LEU A 1 183 ? 1.776 11.271 32.056 1.00 68.50 183 LEU A CA 1
ATOM 1439 C C . LEU A 1 183 ? 0.436 10.704 32.548 1.00 68.50 183 LEU A C 1
ATOM 1441 O O . LEU A 1 183 ? -0.152 9.824 31.915 1.00 68.50 183 LEU A O 1
ATOM 1445 N N . ASP A 1 184 ? -0.052 11.229 33.673 1.00 61.06 184 ASP A N 1
ATOM 1446 C CA . ASP A 1 184 ? -1.367 10.893 34.226 1.00 61.06 184 ASP A CA 1
ATOM 1447 C C . ASP A 1 184 ? -2.430 11.723 33.486 1.00 61.06 184 ASP A C 1
ATOM 1449 O O . ASP A 1 184 ? -2.738 12.858 33.850 1.00 61.06 184 ASP A O 1
ATOM 1453 N N . MET A 1 185 ? -2.873 11.210 32.336 1.00 65.69 185 MET A N 1
ATOM 1454 C CA . MET A 1 185 ? -3.795 11.894 31.423 1.00 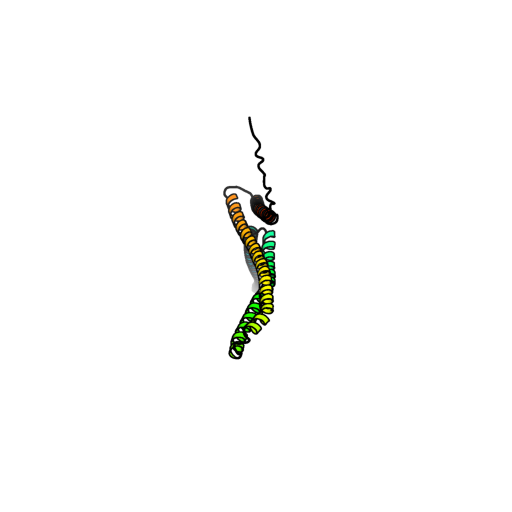65.69 185 MET A CA 1
ATOM 1455 C C . MET A 1 185 ? -5.083 11.101 31.261 1.00 65.69 185 MET A C 1
ATOM 1457 O O . MET A 1 185 ? -5.050 9.877 31.081 1.00 65.69 185 MET A O 1
ATOM 1461 N N . ASP A 1 186 ? -6.193 11.837 31.242 1.00 75.62 186 ASP A N 1
ATOM 1462 C CA . ASP A 1 186 ? -7.516 11.315 30.919 1.00 75.62 186 ASP A CA 1
ATOM 1463 C C . ASP A 1 186 ? -7.571 10.774 29.475 1.00 75.62 186 ASP A C 1
ATOM 1465 O O . ASP A 1 186 ? -6.797 11.184 28.600 1.00 75.62 186 ASP A O 1
ATOM 1469 N N . GLU A 1 187 ? -8.470 9.825 29.217 1.00 66.75 187 GLU A N 1
ATOM 1470 C CA . GLU A 1 187 ? -8.511 9.032 27.979 1.00 66.75 187 GLU A CA 1
ATOM 1471 C C . GLU A 1 187 ? -8.731 9.906 26.728 1.00 66.75 187 GLU A C 1
ATOM 1473 O O . GLU A 1 187 ? -8.136 9.675 25.669 1.00 66.75 187 GLU A O 1
ATOM 1478 N N 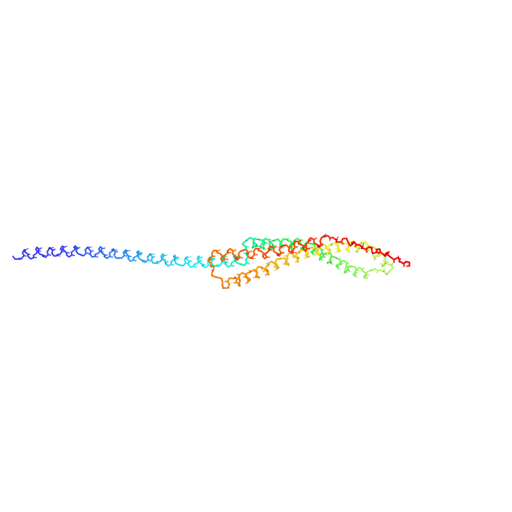. GLU A 1 188 ? -9.495 10.990 26.873 1.00 69.38 188 GLU A N 1
ATOM 1479 C CA . GLU A 1 188 ? -9.744 11.978 25.820 1.00 69.38 188 GLU A CA 1
ATOM 1480 C C . GLU A 1 188 ? -8.504 12.841 25.519 1.00 69.38 188 GLU A C 1
ATOM 1482 O O . GLU A 1 188 ? -8.142 13.080 24.358 1.00 69.38 188 GLU A O 1
ATOM 1487 N N . GLN A 1 189 ? -7.787 13.263 26.563 1.00 68.94 189 GLN A N 1
ATOM 1488 C CA . GLN A 1 189 ? -6.571 14.065 26.426 1.00 68.94 189 GLN A CA 1
ATOM 1489 C C . GLN A 1 189 ? -5.455 13.257 25.761 1.00 68.94 189 GLN A C 1
ATOM 1491 O O . GLN A 1 189 ? -4.778 13.761 24.862 1.00 68.94 189 GLN A O 1
ATOM 1496 N N . ARG A 1 190 ? -5.336 11.980 26.133 1.00 69.31 190 ARG A N 1
ATOM 1497 C CA . ARG A 1 190 ? -4.441 11.006 25.508 1.00 69.31 190 ARG A CA 1
ATOM 1498 C C . ARG A 1 190 ? -4.704 10.908 24.005 1.00 69.31 190 ARG A C 1
ATOM 1500 O O . ARG A 1 190 ? -3.807 11.138 23.196 1.00 69.31 190 ARG A O 1
ATOM 1507 N N . TYR A 1 191 ? -5.955 10.665 23.615 1.00 68.75 191 TYR A N 1
ATOM 1508 C CA . TYR A 1 191 ? -6.341 10.543 22.209 1.00 68.75 191 TYR A CA 1
ATOM 1509 C C . TYR A 1 191 ? -6.040 11.808 21.385 1.00 68.75 191 TYR A C 1
ATOM 1511 O O . TYR A 1 191 ? -5.504 11.721 20.270 1.00 68.75 191 TYR A O 1
ATOM 1519 N N . SER A 1 192 ? -6.335 12.992 21.933 1.00 68.44 192 SER A N 1
ATOM 1520 C CA . SER A 1 192 ? -6.066 14.264 21.251 1.00 68.44 192 SER A CA 1
ATOM 1521 C C . SER A 1 192 ? -4.565 14.515 21.052 1.00 68.44 192 SER A C 1
ATOM 1523 O O . SER A 1 192 ? -4.149 14.931 19.966 1.00 68.44 192 SER A O 1
ATOM 1525 N N . LEU A 1 193 ? -3.737 14.180 22.049 1.00 71.44 193 LEU A N 1
ATOM 1526 C CA . LEU A 1 193 ? -2.283 14.311 21.984 1.00 71.44 193 LEU A CA 1
ATOM 1527 C C . LEU A 1 193 ? -1.682 13.366 20.933 1.00 71.44 193 LEU A C 1
ATOM 1529 O O . LEU A 1 193 ? -0.905 13.823 20.089 1.00 71.44 193 LEU A O 1
ATOM 1533 N N . ARG A 1 194 ? -2.106 12.089 20.907 1.00 70.25 194 ARG A N 1
ATOM 1534 C CA . ARG A 1 194 ? -1.692 11.122 19.869 1.00 70.25 194 ARG A CA 1
ATOM 1535 C C . ARG A 1 194 ? -1.983 11.640 18.469 1.00 70.25 194 ARG A C 1
ATOM 1537 O O . ARG A 1 194 ? -1.133 11.596 17.581 1.00 70.25 194 ARG A O 1
ATOM 1544 N N . THR A 1 195 ? -3.207 12.120 18.273 1.00 70.56 195 THR A N 1
ATOM 1545 C CA . THR A 1 195 ? -3.685 12.597 16.973 1.00 70.56 195 THR A CA 1
ATOM 1546 C C . THR A 1 195 ? -2.883 13.813 16.517 1.00 70.56 195 THR A C 1
ATOM 1548 O O . THR A 1 195 ? -2.437 13.868 15.370 1.00 70.56 195 THR A O 1
ATOM 1551 N N . LYS A 1 196 ? -2.624 14.754 17.431 1.00 74.69 196 LYS A N 1
ATOM 1552 C CA . LYS A 1 196 ? -1.858 15.968 17.147 1.00 74.69 196 LYS A CA 1
ATOM 1553 C C . LYS A 1 196 ? -0.412 15.656 16.752 1.00 74.69 196 LYS A C 1
ATOM 1555 O O . LYS A 1 196 ? 0.031 16.136 15.713 1.00 74.69 196 LYS A O 1
ATOM 1560 N N . LEU A 1 197 ? 0.283 14.805 17.512 1.00 73.12 197 LEU A N 1
ATOM 1561 C CA . LEU A 1 197 ? 1.664 14.387 17.226 1.00 73.12 197 LEU A CA 1
ATOM 1562 C C . LEU A 1 197 ? 1.789 13.684 15.870 1.00 73.12 197 LEU A C 1
ATOM 1564 O O . LEU A 1 197 ? 2.668 14.011 15.073 1.00 73.12 197 LEU A O 1
ATOM 1568 N N . LYS A 1 198 ? 0.876 12.753 15.569 1.00 71.81 198 LYS A N 1
ATOM 1569 C CA . LYS A 1 198 ? 0.848 12.062 14.272 1.00 71.81 198 LYS A CA 1
ATOM 1570 C C . LYS A 1 198 ? 0.636 13.039 13.118 1.00 71.81 198 LYS A C 1
ATOM 1572 O O . LYS A 1 198 ? 1.334 12.953 12.109 1.00 71.81 198 LYS A O 1
ATOM 1577 N N . MET A 1 199 ? -0.288 13.987 13.270 1.00 72.12 199 MET A N 1
ATOM 1578 C CA . MET A 1 199 ? -0.582 14.975 12.234 1.00 72.12 199 MET A CA 1
ATOM 1579 C C . MET A 1 199 ? 0.565 15.972 12.035 1.00 72.12 199 MET A C 1
ATOM 1581 O O . MET A 1 199 ? 0.857 16.364 10.908 1.00 72.12 199 MET A O 1
ATOM 1585 N N . GLU A 1 200 ? 1.258 16.349 13.108 1.00 73.56 200 GLU A N 1
ATOM 1586 C CA . GLU A 1 200 ? 2.425 17.231 13.055 1.00 73.56 200 GLU A CA 1
ATOM 1587 C C . GLU A 1 200 ? 3.622 16.567 12.359 1.00 73.56 200 GLU A C 1
ATOM 1589 O O . GLU A 1 200 ? 4.242 17.178 11.485 1.00 73.56 200 GLU A O 1
ATOM 1594 N N . LEU A 1 201 ? 3.889 15.289 12.647 1.00 73.12 201 LEU A N 1
ATOM 1595 C CA . LEU A 1 201 ? 4.934 14.511 11.972 1.00 73.12 201 LEU A CA 1
ATOM 1596 C C . LEU A 1 201 ? 4.634 14.306 10.482 1.00 73.12 201 LEU A C 1
ATOM 1598 O O . LEU A 1 201 ? 5.516 14.483 9.639 1.00 73.12 201 LEU A O 1
ATOM 1602 N N . LEU A 1 202 ? 3.380 14.009 10.136 1.00 70.75 202 LEU A N 1
ATOM 1603 C CA . LEU A 1 202 ? 2.946 13.917 8.741 1.00 70.75 202 LEU A CA 1
ATOM 1604 C C . LEU A 1 202 ? 3.057 15.260 8.018 1.00 70.75 202 LEU A C 1
ATOM 1606 O O . LEU A 1 202 ? 3.538 15.309 6.886 1.00 70.75 202 LEU A O 1
ATOM 1610 N N . ARG A 1 203 ? 2.667 16.360 8.670 1.00 72.06 203 ARG A N 1
ATOM 1611 C CA . ARG A 1 203 ? 2.792 17.712 8.116 1.00 72.06 203 ARG A CA 1
ATOM 1612 C C . ARG A 1 203 ? 4.251 18.088 7.865 1.00 72.06 203 ARG A C 1
ATOM 1614 O O . ARG A 1 203 ? 4.545 18.658 6.818 1.00 72.06 203 ARG A O 1
ATOM 1621 N N . SER A 1 204 ? 5.148 17.769 8.797 1.00 74.44 204 SER A N 1
ATOM 1622 C CA . SER A 1 204 ? 6.590 17.999 8.655 1.00 74.44 204 SER A CA 1
ATOM 1623 C C . SER A 1 204 ? 7.162 17.243 7.452 1.00 74.44 204 SER A C 1
ATOM 1625 O O . SER A 1 204 ? 7.847 17.829 6.615 1.00 74.44 204 SER A O 1
ATOM 1627 N N . HIS A 1 205 ? 6.785 15.971 7.292 1.00 72.12 205 HIS A N 1
ATOM 1628 C CA . HIS A 1 205 ? 7.189 15.171 6.138 1.00 72.12 205 HIS A CA 1
ATOM 1629 C C . HIS A 1 205 ? 6.658 15.735 4.827 1.00 72.12 205 HIS A C 1
ATOM 1631 O O . HIS A 1 205 ? 7.425 15.980 3.909 1.00 72.12 205 HIS A O 1
ATOM 1637 N N . LEU A 1 206 ? 5.357 16.018 4.738 1.00 70.56 206 LEU A N 1
ATOM 1638 C CA . LEU A 1 206 ? 4.776 16.598 3.526 1.00 70.56 206 LEU A CA 1
ATOM 1639 C C . LEU A 1 206 ? 5.444 17.928 3.158 1.00 70.56 206 LEU A C 1
ATOM 1641 O O . LEU A 1 206 ? 5.688 18.176 1.983 1.00 70.56 206 LEU A O 1
ATOM 1645 N N . LYS A 1 207 ? 5.806 18.750 4.148 1.00 74.75 207 LYS A N 1
ATOM 1646 C CA . LYS A 1 207 ? 6.534 20.001 3.922 1.00 74.75 207 LYS A CA 1
ATOM 1647 C C . LYS A 1 207 ? 7.940 19.761 3.359 1.00 74.75 207 LYS A C 1
ATOM 1649 O O . LYS A 1 207 ? 8.280 20.373 2.353 1.00 74.75 207 LYS A O 1
ATOM 1654 N N . SER A 1 208 ? 8.704 18.831 3.936 1.00 66.88 208 SER A N 1
ATOM 1655 C CA . SER A 1 208 ? 10.030 18.450 3.425 1.00 66.88 208 SER A CA 1
ATOM 1656 C C . SER A 1 208 ? 9.969 17.939 1.980 1.00 66.88 208 SER A C 1
ATOM 1658 O O . SER A 1 208 ? 10.848 18.241 1.182 1.00 66.88 208 SER A O 1
ATOM 1660 N N . TYR A 1 209 ? 8.917 17.198 1.618 1.00 60.72 209 TYR A N 1
ATOM 1661 C CA . TYR A 1 209 ? 8.748 16.669 0.260 1.00 60.72 209 TYR A CA 1
ATOM 1662 C C . TYR A 1 209 ? 8.330 17.739 -0.748 1.00 60.72 209 TYR A C 1
ATOM 1664 O O . TYR A 1 209 ? 8.821 17.742 -1.874 1.00 60.72 209 TYR A O 1
ATOM 1672 N N . VAL A 1 210 ? 7.429 18.643 -0.356 1.00 59.38 210 VAL A N 1
ATOM 1673 C CA . VAL A 1 210 ? 7.021 19.772 -1.204 1.00 59.38 210 VAL A CA 1
ATOM 1674 C C . VAL A 1 210 ? 8.210 20.700 -1.464 1.00 59.38 210 VAL A C 1
ATOM 1676 O O . VAL A 1 210 ? 8.362 21.199 -2.578 1.00 59.38 210 VAL A O 1
ATOM 1679 N N . GLU A 1 211 ? 9.087 20.889 -0.476 1.00 58.44 211 GLU A N 1
ATOM 1680 C CA . GLU A 1 211 ? 10.333 21.641 -0.641 1.00 58.44 211 GLU A CA 1
ATOM 1681 C C . GLU A 1 211 ? 11.305 20.926 -1.601 1.00 58.44 211 GLU A C 1
ATOM 1683 O O . GLU A 1 211 ? 11.768 21.549 -2.559 1.00 58.44 211 GLU A O 1
ATOM 1688 N N . ASP A 1 212 ? 11.536 19.617 -1.450 1.00 57.16 212 ASP A N 1
ATOM 1689 C CA . ASP A 1 212 ? 12.389 18.841 -2.368 1.00 57.16 212 ASP A CA 1
ATOM 1690 C C . ASP A 1 212 ? 11.874 18.846 -3.821 1.00 57.16 212 ASP A C 1
ATOM 1692 O O . ASP A 1 212 ? 12.661 18.914 -4.769 1.00 57.16 212 ASP A O 1
ATOM 1696 N N . GLU A 1 213 ? 10.559 18.796 -4.045 1.00 53.81 213 GLU A N 1
ATOM 1697 C CA . GLU A 1 213 ? 9.974 18.839 -5.393 1.00 53.81 213 GLU A CA 1
ATOM 1698 C C . GLU A 1 213 ? 10.050 20.246 -6.020 1.00 53.81 213 GLU A C 1
ATOM 1700 O O . GLU A 1 213 ? 10.245 20.380 -7.234 1.00 53.81 213 GLU A O 1
ATOM 1705 N N . TYR A 1 214 ? 10.005 21.298 -5.196 1.00 45.00 214 TYR A N 1
ATOM 1706 C CA . TYR A 1 214 ? 10.152 22.689 -5.632 1.00 45.00 214 TYR A CA 1
ATOM 1707 C C . TYR A 1 214 ? 11.605 23.034 -6.004 1.00 45.00 214 TYR A C 1
ATOM 1709 O O . TYR A 1 214 ? 1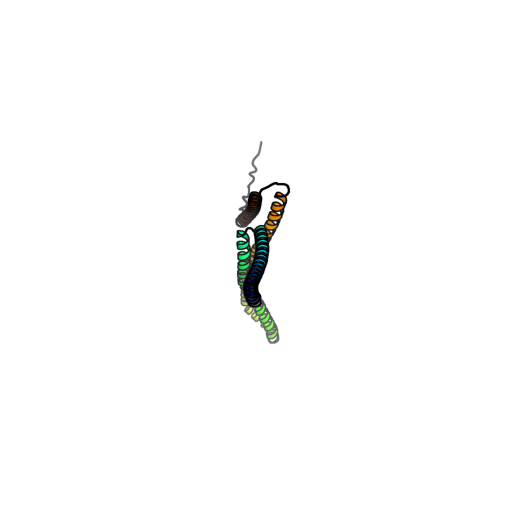1.849 23.667 -7.030 1.00 45.00 214 TYR A O 1
ATOM 1717 N N . TYR A 1 215 ? 12.595 22.567 -5.237 1.00 50.84 215 TYR A N 1
ATOM 1718 C CA . TYR A 1 215 ? 14.009 22.838 -5.535 1.00 50.84 215 TYR A CA 1
ATOM 1719 C C . TYR A 1 215 ? 14.561 22.012 -6.707 1.00 50.84 215 TYR A C 1
ATOM 1721 O O . TYR A 1 215 ? 15.459 22.477 -7.408 1.00 50.84 215 TYR A O 1
ATOM 1729 N N . ASN A 1 216 ? 14.007 20.825 -6.977 1.00 51.88 216 ASN A N 1
ATOM 1730 C CA . ASN A 1 216 ? 14.447 19.976 -8.091 1.00 51.88 216 ASN A CA 1
ATOM 1731 C C . ASN A 1 216 ? 13.826 20.346 -9.454 1.00 51.88 216 ASN A C 1
ATOM 1733 O O . ASN A 1 216 ? 14.299 19.871 -10.487 1.00 51.88 216 ASN A O 1
ATOM 1737 N N . THR A 1 217 ? 12.786 21.188 -9.486 1.00 48.84 217 THR A N 1
ATOM 1738 C CA . THR A 1 217 ? 12.102 21.603 -10.729 1.00 48.84 217 THR A CA 1
ATOM 1739 C C . THR A 1 217 ? 12.492 22.998 -11.220 1.00 48.84 217 THR A C 1
ATOM 1741 O O . THR A 1 217 ? 12.236 23.332 -12.379 1.00 48.84 217 THR A O 1
ATOM 1744 N N . VAL A 1 218 ? 13.174 23.798 -10.395 1.00 45.84 218 VAL A N 1
ATOM 1745 C CA . VAL A 1 218 ? 13.676 25.124 -10.773 1.00 45.84 218 VAL A CA 1
ATOM 1746 C C . VAL A 1 218 ? 15.194 25.044 -10.976 1.00 45.84 218 VAL A C 1
ATOM 1748 O O . VAL A 1 218 ? 15.925 24.911 -9.995 1.00 45.84 218 VAL A O 1
ATOM 1751 N N . PRO A 1 219 ? 15.730 25.144 -12.212 1.00 43.38 219 PRO A N 1
ATOM 1752 C CA . PRO A 1 219 ? 17.171 25.236 -12.388 1.00 43.38 219 PRO A CA 1
ATOM 1753 C C . PRO A 1 219 ? 17.648 26.545 -11.755 1.00 43.38 219 PRO A C 1
ATOM 1755 O O . PRO A 1 219 ? 17.372 27.635 -12.261 1.00 43.38 219 PRO A O 1
ATOM 1758 N N . LEU A 1 220 ? 18.367 26.441 -10.635 1.00 47.69 220 LEU A N 1
ATOM 1759 C CA . LEU A 1 220 ? 19.068 27.568 -10.035 1.00 47.69 220 LEU A CA 1
ATOM 1760 C C . LEU A 1 220 ? 20.053 28.109 -11.073 1.00 47.69 220 LEU A C 1
ATOM 1762 O O . LEU A 1 220 ? 21.110 27.529 -11.330 1.00 47.69 220 LEU A O 1
ATOM 1766 N N . LYS A 1 221 ? 19.682 29.228 -11.700 1.00 41.16 221 LYS A N 1
ATOM 1767 C CA . LYS A 1 221 ? 20.558 30.006 -12.568 1.00 41.16 221 LYS A CA 1
ATOM 1768 C C . LYS A 1 221 ? 21.731 30.449 -11.695 1.00 41.16 221 LYS A C 1
ATOM 1770 O O . LYS A 1 221 ? 21.587 31.377 -10.901 1.00 41.16 221 LYS A O 1
ATOM 1775 N N . LYS A 1 222 ? 22.864 29.741 -11.788 1.00 39.47 222 LYS A N 1
ATOM 1776 C CA . LYS A 1 222 ? 24.124 30.129 -11.145 1.00 39.47 222 LYS A CA 1
ATOM 1777 C C . LYS A 1 222 ? 24.386 31.587 -11.511 1.00 39.47 222 LYS A C 1
ATOM 1779 O O . LYS A 1 222 ? 24.678 31.898 -12.662 1.00 39.47 222 LYS A O 1
ATOM 1784 N N . LYS A 1 223 ? 24.233 32.481 -10.538 1.00 38.25 223 LYS A N 1
ATOM 1785 C CA . LYS A 1 223 ? 24.700 33.855 -10.651 1.00 38.25 223 LYS A CA 1
ATOM 1786 C C . LYS A 1 223 ? 26.212 33.771 -10.477 1.00 38.25 223 LYS A C 1
ATOM 1788 O O . LYS A 1 223 ? 26.692 33.569 -9.365 1.00 38.25 223 LYS A O 1
ATOM 1793 N N . THR A 1 224 ? 26.944 33.809 -11.585 1.00 39.03 224 THR A N 1
ATOM 1794 C CA . THR A 1 224 ? 28.386 34.051 -11.578 1.00 39.03 224 THR A CA 1
ATOM 1795 C C . THR A 1 224 ? 28.590 35.387 -10.874 1.00 39.03 224 THR A C 1
ATOM 1797 O O . THR A 1 224 ? 28.161 36.424 -11.374 1.00 39.03 224 THR A O 1
ATOM 1800 N N . VAL A 1 225 ? 29.133 35.352 -9.661 1.00 42.12 225 VAL A N 1
ATOM 1801 C CA . VAL A 1 225 ? 29.610 36.555 -8.986 1.00 42.12 225 VAL A CA 1
ATOM 1802 C C . VAL A 1 225 ? 30.960 36.856 -9.625 1.00 42.12 225 VAL A C 1
ATOM 1804 O O . VAL A 1 225 ? 31.942 36.183 -9.330 1.00 42.12 225 VAL A O 1
ATOM 1807 N N . GLU A 1 226 ? 30.985 37.804 -10.562 1.00 41.09 226 GLU A N 1
ATOM 1808 C CA . GLU A 1 226 ? 32.216 38.507 -10.923 1.00 41.09 226 GLU A CA 1
ATOM 1809 C C . GLU A 1 226 ? 32.738 39.183 -9.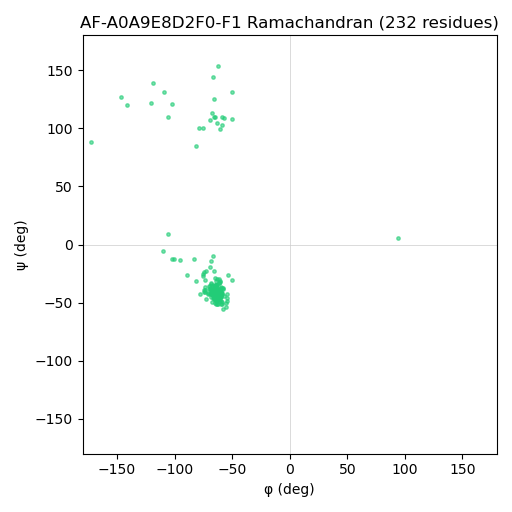653 1.00 41.09 226 GLU A C 1
ATOM 1811 O O . GLU A 1 226 ? 32.126 40.123 -9.139 1.00 41.09 226 GLU A O 1
ATOM 1816 N N . SER A 1 227 ? 33.848 38.678 -9.114 1.00 36.31 227 SER A N 1
ATOM 1817 C CA . SER A 1 227 ? 34.659 39.456 -8.191 1.00 36.31 227 SER A CA 1
ATOM 1818 C C . SER A 1 227 ? 35.307 40.574 -9.000 1.00 36.31 227 SER A C 1
ATOM 1820 O O . SER A 1 227 ? 36.210 40.323 -9.797 1.00 36.31 227 SER A O 1
ATOM 1822 N N . LYS A 1 228 ? 34.832 41.803 -8.806 1.00 39.25 228 LYS A N 1
ATOM 1823 C CA . LYS A 1 228 ? 35.621 42.987 -9.130 1.00 39.25 228 LYS A CA 1
ATOM 1824 C C . LYS A 1 228 ? 36.852 42.985 -8.226 1.00 39.25 228 LYS A C 1
ATOM 1826 O O . LYS A 1 228 ? 36.736 43.236 -7.029 1.00 39.25 228 LYS A O 1
ATOM 1831 N N . GLU A 1 229 ? 37.995 42.631 -8.800 1.00 43.81 229 GLU A N 1
ATOM 1832 C CA . GLU A 1 229 ? 39.285 43.152 -8.367 1.00 43.81 229 GLU A CA 1
ATOM 1833 C C . GLU A 1 229 ? 39.278 44.645 -8.674 1.00 43.81 229 GLU A C 1
ATOM 1835 O O . GLU A 1 229 ? 39.294 45.032 -9.833 1.00 43.81 229 GLU A O 1
ATOM 1840 N N . ASP A 1 230 ? 39.214 45.456 -7.630 1.00 43.69 230 ASP A N 1
ATOM 1841 C CA . ASP A 1 230 ? 39.794 46.788 -7.614 1.00 43.69 230 ASP A CA 1
ATOM 1842 C C . ASP A 1 230 ? 40.371 46.945 -6.209 1.00 43.69 230 ASP A C 1
ATOM 1844 O O . ASP A 1 230 ? 39.640 46.770 -5.235 1.00 43.69 230 ASP A O 1
ATOM 1848 N N . ILE A 1 231 ? 41.680 47.176 -6.122 1.00 39.31 231 ILE A N 1
ATOM 1849 C CA . ILE A 1 231 ? 42.353 48.148 -5.249 1.00 39.31 231 ILE A CA 1
ATOM 1850 C C . ILE A 1 231 ? 43.834 48.125 -5.681 1.00 39.31 231 ILE A C 1
ATOM 1852 O O . ILE A 1 231 ? 44.654 47.355 -5.182 1.00 39.31 231 ILE A O 1
ATOM 1856 N N . GLU A 1 232 ? 44.157 48.969 -6.664 1.00 40.75 232 GLU A N 1
ATOM 1857 C CA . GLU A 1 232 ? 45.432 49.686 -6.672 1.00 40.75 232 GLU A CA 1
ATOM 1858 C C . GLU A 1 232 ? 45.410 50.639 -5.467 1.00 40.75 232 GLU A C 1
ATOM 1860 O O . GLU A 1 232 ? 44.486 51.445 -5.328 1.00 40.75 232 GLU A O 1
ATOM 1865 N N . VAL A 1 233 ? 46.412 50.546 -4.593 1.00 45.12 233 VAL A N 1
ATOM 1866 C CA . VAL A 1 233 ? 46.845 51.692 -3.789 1.00 45.12 233 VAL A CA 1
ATOM 1867 C C . VAL A 1 233 ? 48.301 51.943 -4.135 1.00 45.12 233 VAL A C 1
ATOM 1869 O O . VAL A 1 233 ? 49.138 51.046 -4.033 1.00 45.12 233 VAL A O 1
ATOM 1872 N N . GLU A 1 234 ? 48.495 53.167 -4.601 1.00 36.88 234 GLU A N 1
ATOM 1873 C CA . GLU A 1 234 ? 49.726 53.929 -4.792 1.00 36.88 234 GLU A CA 1
ATOM 1874 C C . GLU A 1 234 ? 50.736 53.796 -3.638 1.00 36.88 234 GLU A C 1
ATOM 1876 O O . GLU A 1 234 ? 50.311 53.787 -2.456 1.00 36.88 234 GLU A O 1
#